Protein AF-A0A3B9VBI4-F1 (afdb_monomer_lite)

Radius of gyration: 28.94 Å; chains: 1; bounding box: 71×50×82 Å

Sequence (375 aa):
MAISPQELSLHKLPPQNIDAEQAIIGGILIENDAIDKIVGILDQNGEDFYRDAHRKIYKAMLSLSNQNEPIDLVTLSSTLRSGGVLESVGGSSYLAALVESTPTAANIIYYANLVREKSLLRRLINSSTEVVTRCYAGGEKIENLLDDAEKIIFEVAQDKTKRSVYHIKDLIKHTFEAIEELSTREGHLTGVTTGFNRLDDLTSGLQPSDLIVIAGRPSMGKTALALNIAQNSAEAGFPVAIFSLEMSKEQLAQRLLASRAKVDLHRIRSGKLKNEDWPKLTTALGILYESPIFIDDTAAQSILEIKAKARRLTKQHNIKLIIVDYLQLVKGRHDADNREQEISDISRSLKAMAKEFNVPVIALAQLSRMPERRE

Structure (mmCIF, N/CA/C/O backbone):
data_AF-A0A3B9VBI4-F1
#
_entry.id   AF-A0A3B9VBI4-F1
#
loop_
_atom_site.group_PDB
_atom_site.id
_atom_site.type_symbol
_atom_site.label_atom_id
_atom_site.label_alt_id
_atom_site.label_comp_id
_atom_site.label_asym_id
_atom_site.label_entity_id
_atom_site.label_seq_id
_atom_site.pdbx_PDB_ins_code
_atom_site.Cartn_x
_atom_site.Cartn_y
_atom_site.Cartn_z
_atom_site.occupancy
_atom_site.B_iso_or_equiv
_atom_site.auth_seq_id
_atom_site.auth_comp_id
_atom_site.auth_asym_id
_atom_site.auth_atom_id
_atom_site.pdbx_PDB_model_num
ATOM 1 N N . MET A 1 1 ? 40.514 -3.857 12.774 1.00 38.19 1 MET A N 1
ATOM 2 C CA . MET A 1 1 ? 40.630 -2.915 11.643 1.00 38.19 1 MET A CA 1
ATOM 3 C C . MET A 1 1 ? 39.346 -3.004 10.845 1.00 38.19 1 MET A C 1
ATOM 5 O O . MET A 1 1 ? 39.123 -4.020 10.200 1.00 38.19 1 MET A O 1
ATOM 9 N N . ALA A 1 2 ? 38.455 -2.023 10.991 1.00 41.00 2 ALA A N 1
ATOM 10 C CA . ALA A 1 2 ? 37.289 -1.919 10.124 1.00 41.00 2 ALA A CA 1
ATOM 11 C C . ALA A 1 2 ? 37.788 -1.413 8.766 1.00 41.00 2 ALA A C 1
ATOM 13 O O . ALA A 1 2 ? 38.364 -0.331 8.700 1.00 41.00 2 ALA A O 1
ATOM 14 N N . ILE A 1 3 ? 37.654 -2.243 7.735 1.00 43.16 3 ILE A N 1
ATOM 15 C CA . ILE A 1 3 ? 38.014 -1.899 6.357 1.00 43.16 3 ILE A CA 1
ATOM 16 C C . ILE A 1 3 ? 37.126 -0.724 5.941 1.00 43.16 3 ILE A C 1
ATOM 18 O O . ILE A 1 3 ? 35.910 -0.772 6.147 1.00 43.16 3 ILE A O 1
ATOM 22 N N . SER A 1 4 ? 37.717 0.340 5.404 1.00 46.66 4 SER A N 1
ATOM 23 C CA . SER A 1 4 ? 36.945 1.493 4.940 1.00 46.66 4 SER A CA 1
ATOM 24 C C . SER A 1 4 ? 36.017 1.086 3.777 1.00 46.66 4 SER A C 1
ATOM 26 O O . SER A 1 4 ? 36.371 0.215 2.977 1.00 46.66 4 SER A O 1
ATOM 28 N N . PRO A 1 5 ? 34.830 1.703 3.615 1.00 52.09 5 PRO A N 1
ATOM 29 C CA . PRO A 1 5 ? 33.951 1.422 2.474 1.00 52.09 5 PRO A CA 1
ATOM 30 C C . PRO A 1 5 ? 34.649 1.618 1.116 1.00 52.09 5 PRO A C 1
ATOM 32 O O . PRO A 1 5 ? 34.359 0.900 0.159 1.00 52.09 5 PR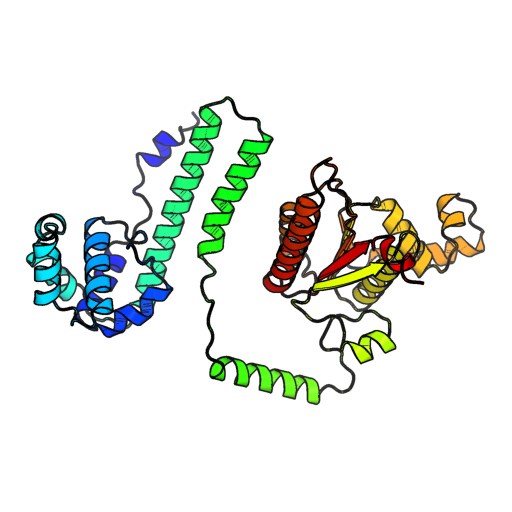O A O 1
ATOM 35 N N . GLN A 1 6 ? 35.618 2.541 1.051 1.00 46.59 6 GLN A N 1
ATOM 36 C CA . GLN A 1 6 ? 36.463 2.770 -0.123 1.00 46.59 6 GLN A CA 1
ATOM 37 C C . GLN A 1 6 ? 37.378 1.568 -0.422 1.00 46.59 6 GLN A C 1
ATOM 39 O O . GLN A 1 6 ? 37.425 1.115 -1.566 1.00 46.59 6 GLN A O 1
ATOM 44 N N . GLU A 1 7 ? 38.021 0.974 0.588 1.00 44.34 7 GLU A N 1
ATOM 45 C CA . GLU A 1 7 ? 38.849 -0.237 0.433 1.00 44.34 7 GLU A CA 1
ATOM 46 C C . GLU A 1 7 ? 38.033 -1.475 0.019 1.00 44.34 7 GLU A C 1
ATOM 48 O O . GLU A 1 7 ? 38.540 -2.323 -0.715 1.00 44.34 7 GLU A O 1
ATOM 53 N N . LEU A 1 8 ? 36.753 -1.571 0.408 1.00 52.56 8 LEU A N 1
ATOM 54 C CA . LEU A 1 8 ? 35.873 -2.665 -0.031 1.00 52.56 8 LEU A CA 1
ATOM 55 C C . LEU A 1 8 ? 35.519 -2.579 -1.530 1.00 52.56 8 LEU A C 1
ATOM 57 O O . LEU A 1 8 ? 35.274 -3.606 -2.167 1.00 52.56 8 LEU A O 1
ATOM 61 N N . SER A 1 9 ? 35.490 -1.361 -2.086 1.00 52.78 9 SER A N 1
ATOM 62 C CA . SER A 1 9 ? 35.168 -1.093 -3.495 1.00 52.78 9 SER A CA 1
ATOM 63 C C . SER A 1 9 ? 36.363 -1.255 -4.445 1.00 52.78 9 SER A C 1
ATOM 65 O O . SER A 1 9 ? 36.178 -1.605 -5.606 1.00 52.78 9 SER A O 1
ATOM 67 N N . LEU A 1 10 ? 37.596 -1.090 -3.950 1.00 47.09 10 LEU A N 1
ATOM 68 C CA . LEU A 1 10 ? 38.825 -1.138 -4.756 1.00 47.09 10 LEU A CA 1
ATOM 69 C C . LEU A 1 10 ? 39.168 -2.534 -5.314 1.00 47.09 10 LEU A C 1
ATOM 71 O O . LEU A 1 10 ? 39.938 -2.632 -6.267 1.00 47.09 10 LEU A O 1
ATOM 75 N N . HIS A 1 11 ? 38.582 -3.612 -4.776 1.00 51.12 11 HIS A N 1
ATOM 76 C CA . HIS A 1 11 ? 38.879 -4.993 -5.193 1.00 51.12 11 HIS A CA 1
ATOM 77 C C . HIS A 1 11 ? 37.723 -5.741 -5.873 1.00 51.12 11 HIS A C 1
ATOM 79 O O . HIS A 1 11 ? 37.905 -6.890 -6.282 1.00 51.12 11 HIS A O 1
ATOM 85 N N . LYS A 1 12 ? 36.539 -5.135 -6.017 1.00 68.06 12 LYS A N 1
ATOM 86 C CA . LYS A 1 12 ? 35.389 -5.786 -6.660 1.00 68.06 12 LYS A CA 1
ATOM 87 C C . LYS A 1 12 ? 34.900 -4.968 -7.842 1.00 68.06 12 LYS A C 1
ATOM 89 O O . LYS A 1 12 ? 34.507 -3.818 -7.695 1.00 68.06 12 LYS A O 1
ATOM 94 N N . LEU A 1 13 ? 34.888 -5.602 -9.012 1.00 80.88 13 LEU A N 1
ATOM 95 C CA . LEU A 1 13 ? 34.266 -5.032 -10.201 1.00 80.88 13 LEU A CA 1
ATOM 96 C C . LEU A 1 13 ? 32.774 -4.768 -9.929 1.00 80.88 13 LEU A C 1
ATOM 98 O O . LEU A 1 13 ? 32.119 -5.617 -9.308 1.00 80.88 13 LEU A O 1
ATOM 102 N N . PRO A 1 14 ? 32.218 -3.635 -10.398 1.00 87.69 14 PRO A N 1
ATOM 103 C CA . PRO A 1 14 ? 30.787 -3.387 -10.306 1.00 87.69 14 PRO A CA 1
ATOM 104 C C . PRO A 1 14 ? 29.983 -4.533 -10.942 1.00 87.69 14 PRO A C 1
ATOM 106 O O . PRO A 1 14 ? 30.430 -5.112 -11.937 1.00 87.69 14 PRO A O 1
ATOM 109 N N . PRO A 1 15 ? 28.790 -4.869 -10.413 1.00 90.88 15 PRO A N 1
ATOM 110 C CA . PRO A 1 15 ? 27.943 -5.913 -10.977 1.00 90.88 15 PRO A CA 1
ATOM 111 C C . PRO A 1 15 ? 27.681 -5.703 -12.473 1.00 90.88 15 PRO A C 1
ATOM 113 O O . PRO A 1 15 ? 27.126 -4.686 -12.899 1.00 90.88 15 PRO A O 1
ATOM 116 N N . GLN A 1 16 ? 28.067 -6.692 -13.273 1.00 91.56 16 GLN A N 1
ATOM 117 C CA . GLN A 1 16 ? 27.990 -6.659 -14.730 1.00 91.56 16 GLN A CA 1
ATOM 118 C C . GLN A 1 16 ? 27.741 -8.066 -15.277 1.00 91.56 16 GLN A C 1
ATOM 120 O O . GLN A 1 16 ? 28.055 -9.059 -14.618 1.00 91.56 16 GLN A O 1
ATOM 125 N N . ASN A 1 17 ? 27.188 -8.145 -16.483 1.00 91.25 17 ASN A N 1
ATOM 126 C CA . ASN A 1 17 ? 27.153 -9.375 -17.260 1.00 91.25 17 ASN A CA 1
ATOM 127 C C . ASN A 1 17 ? 27.384 -9.021 -18.731 1.00 91.25 17 ASN A C 1
ATOM 129 O O . ASN A 1 17 ? 26.450 -8.674 -19.447 1.00 91.25 17 ASN A O 1
ATOM 133 N N . ILE A 1 18 ? 28.651 -9.051 -19.142 1.00 92.94 18 ILE A N 1
ATOM 134 C CA . ILE A 1 18 ? 29.055 -8.636 -20.486 1.00 92.94 18 ILE A CA 1
ATOM 135 C C . ILE A 1 18 ? 28.498 -9.588 -21.541 1.00 92.94 18 ILE A C 1
ATOM 137 O O . ILE A 1 18 ? 28.019 -9.115 -22.564 1.00 92.94 18 ILE A O 1
ATOM 141 N N . ASP A 1 19 ? 28.488 -10.890 -21.268 1.00 89.38 19 ASP A N 1
ATOM 142 C CA . ASP A 1 19 ? 28.001 -11.898 -22.211 1.00 89.38 19 ASP A CA 1
ATOM 143 C C . ASP A 1 19 ? 26.511 -11.688 -22.522 1.00 89.38 19 ASP A C 1
ATOM 145 O O . ASP A 1 19 ? 26.093 -11.753 -23.675 1.00 89.38 19 ASP A O 1
ATOM 149 N N . ALA A 1 20 ? 25.706 -11.347 -21.509 1.00 89.62 20 ALA A N 1
ATOM 150 C CA . ALA A 1 20 ? 24.297 -11.005 -21.691 1.00 89.62 20 ALA A CA 1
ATOM 151 C C . ALA A 1 20 ? 24.113 -9.705 -22.489 1.00 89.62 20 ALA A C 1
ATOM 153 O O . ALA A 1 20 ? 23.227 -9.634 -23.336 1.00 89.62 20 ALA A O 1
ATOM 154 N N . GLU A 1 21 ? 24.948 -8.687 -22.258 1.00 94.56 21 GLU A N 1
ATOM 155 C CA . GLU A 1 21 ? 24.919 -7.452 -23.053 1.00 94.56 21 GLU A CA 1
ATOM 156 C C . GLU A 1 21 ? 25.249 -7.714 -24.529 1.00 94.56 21 GLU A C 1
ATOM 158 O O . GLU A 1 21 ? 24.564 -7.203 -25.415 1.00 94.56 21 GLU A O 1
ATOM 163 N N . GLN A 1 22 ? 26.266 -8.539 -24.793 1.00 93.06 22 GLN A N 1
ATOM 164 C CA . GLN A 1 22 ? 26.655 -8.935 -26.146 1.00 93.06 22 GLN A CA 1
ATOM 165 C C . GLN A 1 22 ? 25.545 -9.739 -26.830 1.00 93.06 22 GLN A C 1
ATOM 167 O O . GLN A 1 22 ? 25.197 -9.432 -27.967 1.00 93.06 22 GLN A O 1
ATOM 172 N N . ALA A 1 23 ? 24.932 -10.688 -26.114 1.00 91.06 23 ALA A N 1
ATOM 173 C CA . ALA A 1 23 ? 23.820 -11.490 -26.617 1.00 91.06 23 ALA A CA 1
ATOM 174 C C . ALA A 1 23 ? 22.579 -10.647 -26.960 1.00 91.06 23 ALA A C 1
ATOM 176 O O . ALA A 1 23 ? 21.865 -10.964 -27.907 1.00 91.06 23 ALA A O 1
ATOM 177 N N . ILE A 1 24 ? 22.316 -9.559 -26.226 1.00 93.12 24 ILE A N 1
ATOM 178 C CA . ILE A 1 24 ? 21.227 -8.628 -26.562 1.00 93.12 24 ILE A CA 1
ATOM 179 C C . ILE A 1 24 ? 21.531 -7.907 -27.875 1.00 93.12 24 ILE A C 1
ATOM 181 O O . ILE A 1 24 ? 20.705 -7.922 -28.783 1.00 93.12 24 ILE A O 1
ATOM 185 N N . ILE A 1 25 ? 22.715 -7.301 -27.993 1.00 94.12 25 ILE A N 1
ATOM 186 C CA . ILE A 1 25 ? 23.098 -6.525 -29.181 1.00 94.12 25 ILE A CA 1
ATOM 187 C C . ILE A 1 25 ? 23.169 -7.427 -30.419 1.00 94.12 25 ILE A C 1
ATOM 189 O O . ILE A 1 25 ? 22.586 -7.101 -31.452 1.00 94.12 25 ILE A O 1
ATOM 193 N N . GLY A 1 26 ? 23.834 -8.579 -30.315 1.00 92.69 26 GLY A N 1
ATOM 194 C CA . GLY A 1 26 ? 23.894 -9.558 -31.398 1.00 92.69 26 GLY A CA 1
ATOM 195 C C . GLY A 1 26 ? 22.516 -10.118 -31.749 1.00 92.69 26 GLY A C 1
ATOM 196 O O . GLY A 1 26 ? 22.198 -10.262 -32.924 1.00 92.69 26 GLY A O 1
ATOM 197 N N . GLY A 1 27 ? 21.657 -10.347 -30.751 1.00 91.75 27 GLY A N 1
ATOM 198 C CA . GLY A 1 27 ? 20.289 -10.820 -30.954 1.00 91.75 27 GLY A CA 1
ATOM 199 C C . GLY A 1 27 ? 19.438 -9.846 -31.772 1.00 91.75 27 GLY A C 1
ATOM 200 O O . GLY A 1 27 ? 18.741 -10.286 -32.679 1.00 91.75 27 GLY A O 1
ATOM 201 N N . ILE A 1 28 ? 19.545 -8.537 -31.513 1.00 92.75 28 ILE A N 1
ATOM 202 C CA . ILE A 1 28 ? 18.837 -7.492 -32.279 1.00 92.75 28 ILE A CA 1
ATOM 203 C C . ILE A 1 28 ? 19.340 -7.425 -33.728 1.00 92.75 28 ILE A C 1
ATOM 205 O O . ILE A 1 28 ? 18.542 -7.258 -34.647 1.00 92.75 28 ILE A O 1
ATOM 209 N N . LEU A 1 29 ? 20.652 -7.576 -33.944 1.00 91.44 29 LEU A N 1
ATOM 210 C CA . LEU A 1 29 ? 21.244 -7.596 -35.290 1.00 91.44 29 LEU A CA 1
ATOM 211 C C . LEU A 1 29 ? 20.812 -8.815 -36.117 1.00 91.44 29 LEU A C 1
ATOM 213 O O . LEU A 1 29 ? 20.826 -8.749 -37.342 1.00 91.44 29 LEU A O 1
ATOM 217 N N . ILE A 1 30 ? 20.444 -9.919 -35.459 1.00 89.75 30 ILE A N 1
ATOM 218 C CA . ILE A 1 30 ? 19.933 -11.134 -36.109 1.00 89.75 30 ILE A CA 1
ATOM 219 C C . ILE A 1 30 ? 18.419 -11.036 -36.341 1.00 89.75 30 ILE A C 1
ATOM 221 O O . ILE A 1 30 ? 17.937 -11.378 -37.418 1.00 89.75 30 ILE A O 1
ATOM 225 N N . GLU A 1 31 ? 17.668 -10.577 -35.340 1.00 90.75 31 GLU A N 1
ATOM 226 C CA . GLU A 1 31 ? 16.210 -10.438 -35.371 1.00 90.75 31 GLU A CA 1
ATOM 227 C C . GLU A 1 31 ? 15.833 -9.032 -34.886 1.00 90.75 31 GLU A C 1
ATOM 229 O O . GLU A 1 31 ? 15.788 -8.770 -33.684 1.00 90.75 31 GLU A O 1
ATOM 234 N N . ASN A 1 32 ? 15.559 -8.110 -35.813 1.00 89.56 32 ASN A N 1
ATOM 235 C CA . ASN A 1 32 ? 15.288 -6.705 -35.476 1.00 89.56 32 ASN A CA 1
ATOM 236 C C . ASN A 1 32 ? 14.059 -6.548 -34.561 1.00 89.56 32 ASN A C 1
ATOM 238 O O . ASN A 1 32 ? 14.127 -5.790 -33.596 1.00 89.56 32 ASN A O 1
ATOM 242 N N . ASP A 1 33 ? 13.005 -7.348 -34.767 1.00 86.12 33 ASP A N 1
ATOM 243 C CA . ASP A 1 33 ? 11.782 -7.387 -33.940 1.00 86.12 33 ASP A CA 1
ATOM 244 C C . ASP A 1 33 ? 12.051 -7.727 -32.459 1.00 86.12 33 ASP A C 1
ATOM 246 O O . ASP A 1 33 ? 11.207 -7.535 -31.578 1.00 86.12 33 ASP A O 1
ATOM 250 N N . ALA A 1 34 ? 13.235 -8.260 -32.144 1.00 86.88 34 ALA A N 1
ATOM 251 C CA . ALA A 1 34 ? 13.640 -8.539 -30.777 1.00 86.88 34 ALA A CA 1
ATOM 252 C C . ALA A 1 34 ? 13.791 -7.258 -29.936 1.00 86.88 34 ALA A C 1
ATOM 254 O O . ALA A 1 34 ? 13.658 -7.326 -28.709 1.00 86.88 34 ALA A O 1
ATOM 255 N N . ILE A 1 35 ? 14.022 -6.100 -30.570 1.00 87.19 35 ILE A N 1
ATOM 256 C CA . ILE A 1 35 ? 14.149 -4.811 -29.882 1.00 87.19 35 ILE A CA 1
ATOM 257 C C . ILE A 1 35 ? 12.846 -4.419 -29.170 1.00 87.19 35 ILE A C 1
ATOM 259 O O . ILE A 1 35 ? 12.872 -4.038 -27.998 1.00 87.19 35 ILE A O 1
ATOM 263 N N . ASP A 1 36 ? 11.691 -4.645 -29.798 1.00 84.75 36 ASP A N 1
ATOM 264 C CA . ASP A 1 36 ? 10.379 -4.308 -29.230 1.00 84.75 36 ASP A CA 1
ATOM 265 C C . ASP A 1 36 ? 10.087 -5.090 -27.944 1.00 84.75 36 ASP A C 1
ATOM 267 O O . ASP A 1 36 ? 9.458 -4.588 -27.008 1.00 84.75 36 ASP A O 1
ATOM 271 N N . LYS A 1 37 ? 10.609 -6.319 -27.854 1.00 83.12 37 LYS A N 1
ATOM 272 C CA . LYS A 1 37 ? 10.448 -7.203 -26.690 1.00 83.12 37 LYS A CA 1
ATOM 273 C C . LYS A 1 37 ? 11.213 -6.695 -25.458 1.00 83.12 37 LYS A C 1
ATOM 275 O O . LYS A 1 37 ? 10.869 -7.077 -24.338 1.00 83.12 37 LYS A O 1
ATOM 280 N N . ILE A 1 38 ? 12.241 -5.859 -25.639 1.00 86.31 38 ILE A N 1
ATOM 281 C CA . ILE A 1 38 ? 13.147 -5.415 -24.564 1.00 86.31 38 ILE A CA 1
ATOM 282 C C . ILE A 1 38 ? 13.058 -3.919 -24.239 1.00 86.31 38 ILE A C 1
ATOM 284 O O . ILE A 1 38 ? 13.492 -3.531 -23.154 1.00 86.31 38 ILE A O 1
ATOM 288 N N . VAL A 1 39 ? 12.440 -3.095 -25.095 1.00 83.25 39 VAL A N 1
ATOM 289 C CA . VAL A 1 39 ? 12.207 -1.652 -24.849 1.00 83.25 39 VAL A CA 1
ATOM 290 C C . VAL A 1 39 ? 11.418 -1.397 -23.553 1.00 83.25 39 VAL A C 1
ATOM 292 O O . VAL A 1 39 ? 11.603 -0.373 -22.901 1.00 83.25 39 VAL A O 1
ATOM 295 N N . GLY A 1 40 ? 10.569 -2.340 -23.129 1.00 75.88 40 GLY A N 1
ATOM 296 C CA . GLY A 1 40 ? 9.856 -2.272 -21.844 1.00 75.88 40 GLY A CA 1
ATOM 297 C C . GLY A 1 40 ? 10.668 -2.721 -20.619 1.00 75.88 40 GLY A C 1
ATOM 298 O O . GLY A 1 40 ? 10.202 -2.563 -19.492 1.00 75.88 40 GLY A O 1
ATOM 299 N N . ILE A 1 41 ? 11.852 -3.306 -20.820 1.00 84.50 41 ILE A N 1
ATOM 300 C CA . ILE A 1 41 ? 12.702 -3.881 -19.764 1.00 84.50 41 ILE A CA 1
ATOM 301 C C . ILE A 1 41 ? 13.933 -3.005 -19.519 1.00 84.50 41 ILE A C 1
ATOM 303 O O . ILE A 1 41 ? 14.282 -2.760 -18.362 1.00 84.50 41 ILE A O 1
ATOM 307 N N . LEU A 1 42 ? 14.587 -2.559 -20.595 1.00 86.75 42 LEU A N 1
ATOM 308 C CA . LEU A 1 42 ? 15.834 -1.799 -20.559 1.00 86.75 42 LEU A CA 1
ATOM 309 C C . LEU A 1 42 ? 15.592 -0.302 -20.767 1.00 86.75 42 LEU A C 1
ATOM 311 O O . LEU A 1 42 ? 14.734 0.106 -21.546 1.00 86.75 42 LEU A O 1
ATOM 315 N N . ASP A 1 43 ? 16.387 0.519 -20.087 1.00 86.44 43 ASP A N 1
ATOM 316 C CA . ASP A 1 43 ? 16.347 1.973 -20.193 1.00 86.44 43 ASP A CA 1
ATOM 317 C C . ASP A 1 43 ? 16.676 2.458 -21.612 1.00 86.44 43 ASP A C 1
ATOM 319 O O . ASP A 1 43 ? 17.649 2.015 -22.223 1.00 86.44 43 ASP A O 1
ATOM 323 N N . GLN A 1 44 ? 15.896 3.413 -22.123 1.00 83.19 44 GLN A N 1
ATOM 324 C CA . GLN A 1 44 ? 16.022 3.931 -23.492 1.00 83.19 44 GLN A CA 1
ATOM 325 C C . GLN A 1 44 ? 17.353 4.647 -23.759 1.00 83.19 44 GLN A C 1
ATOM 327 O O . GLN A 1 44 ? 17.786 4.735 -24.906 1.00 83.19 44 GLN A O 1
ATOM 332 N N . ASN A 1 45 ? 18.031 5.143 -22.723 1.00 83.81 45 ASN A N 1
ATOM 333 C CA . ASN A 1 45 ? 19.348 5.761 -22.869 1.00 83.81 45 ASN A CA 1
ATOM 334 C C . ASN A 1 45 ? 20.488 4.735 -22.812 1.00 83.81 45 ASN A C 1
ATOM 336 O O . ASN A 1 45 ? 21.650 5.101 -22.981 1.00 83.81 45 ASN A O 1
ATOM 340 N N . GLY A 1 46 ? 20.173 3.456 -22.586 1.00 87.25 46 GLY A N 1
ATOM 341 C CA . GLY A 1 46 ? 21.155 2.387 -22.462 1.00 87.25 46 GLY A CA 1
ATOM 342 C C . GLY A 1 46 ? 21.875 2.360 -21.115 1.00 87.25 46 GLY A C 1
ATOM 343 O O . GLY A 1 46 ? 22.826 1.602 -20.973 1.00 87.25 46 GLY A O 1
ATOM 344 N N . GLU A 1 47 ? 21.434 3.120 -20.107 1.00 89.75 47 GLU A N 1
ATOM 345 C CA . GLU A 1 47 ? 22.091 3.181 -18.785 1.00 89.75 47 GLU A CA 1
ATOM 346 C C . GLU A 1 47 ? 22.168 1.817 -18.072 1.00 89.75 47 GLU A C 1
ATOM 348 O O . GLU A 1 47 ? 23.028 1.587 -17.212 1.00 89.75 47 GLU A O 1
ATOM 353 N N . ASP A 1 48 ? 21.309 0.874 -18.473 1.00 91.88 48 ASP A N 1
ATOM 354 C CA . ASP A 1 48 ? 21.339 -0.497 -17.977 1.00 91.88 48 ASP A CA 1
ATOM 355 C C . ASP A 1 48 ? 22.565 -1.300 -18.441 1.00 91.88 48 ASP A C 1
ATOM 357 O O . ASP A 1 48 ? 22.974 -2.237 -17.748 1.00 91.88 48 ASP A O 1
ATOM 361 N N . PHE A 1 49 ? 23.216 -0.913 -19.539 1.00 95.50 49 PHE A N 1
ATOM 362 C CA . PHE A 1 49 ? 24.460 -1.534 -19.991 1.00 95.50 49 PHE A CA 1
ATOM 363 C C . PHE A 1 49 ? 25.648 -1.021 -19.169 1.00 95.50 49 PHE A C 1
ATOM 365 O O . PHE A 1 49 ? 25.776 0.172 -18.874 1.00 95.50 49 PHE A O 1
ATOM 372 N N . TYR A 1 50 ? 26.541 -1.923 -18.774 1.00 95.06 50 TYR A N 1
ATOM 373 C CA . TYR A 1 50 ? 27.760 -1.570 -18.058 1.00 95.06 50 TYR A CA 1
ATOM 374 C C . TYR A 1 50 ? 28.801 -0.958 -18.995 1.00 95.06 50 TYR A C 1
ATOM 376 O O . TYR A 1 50 ? 29.392 0.070 -18.668 1.00 95.06 50 TYR A O 1
ATOM 384 N N . ARG A 1 51 ? 29.029 -1.567 -20.168 1.00 94.44 51 ARG A N 1
ATOM 385 C CA . ARG A 1 51 ? 30.017 -1.053 -21.123 1.00 94.44 51 ARG A CA 1
ATOM 386 C C . ARG A 1 51 ? 29.473 0.160 -21.857 1.00 94.44 51 ARG A C 1
ATOM 388 O O . ARG A 1 51 ? 28.479 0.053 -22.566 1.00 94.44 51 ARG A O 1
ATOM 395 N N . ASP A 1 52 ? 30.197 1.273 -21.785 1.00 93.62 52 ASP A N 1
ATOM 396 C CA . ASP A 1 52 ? 29.877 2.502 -22.526 1.00 93.62 52 ASP A CA 1
ATOM 397 C C . ASP A 1 52 ? 29.690 2.251 -24.034 1.00 93.62 52 ASP A C 1
ATOM 399 O O . ASP A 1 52 ? 28.740 2.740 -24.643 1.00 93.62 52 ASP A O 1
ATOM 403 N N . ALA A 1 53 ? 30.526 1.385 -24.617 1.00 94.50 53 ALA A N 1
ATOM 404 C CA . ALA A 1 53 ? 30.384 0.961 -26.007 1.00 94.50 53 ALA A CA 1
ATOM 405 C C . ALA A 1 53 ? 29.002 0.345 -26.296 1.00 94.50 53 ALA A C 1
ATOM 407 O O . ALA A 1 53 ? 28.358 0.699 -27.279 1.00 94.50 53 ALA A O 1
ATOM 408 N N . HIS A 1 54 ? 28.512 -0.529 -25.413 1.00 95.75 54 HIS A N 1
ATOM 409 C CA . HIS A 1 54 ? 27.205 -1.165 -25.558 1.00 95.75 54 HIS A CA 1
ATOM 410 C C . HIS A 1 54 ? 26.051 -0.174 -25.375 1.00 95.75 54 HIS A C 1
ATOM 412 O O . HIS A 1 54 ? 25.067 -0.265 -26.104 1.00 95.75 54 HIS A O 1
ATOM 418 N N . ARG A 1 55 ? 26.195 0.824 -24.486 1.00 95.50 55 ARG A N 1
ATOM 419 C CA . ARG A 1 55 ? 25.215 1.920 -24.339 1.00 95.50 55 ARG A CA 1
ATOM 420 C C . ARG A 1 55 ? 25.027 2.665 -25.655 1.00 95.50 55 ARG A C 1
ATOM 422 O O . ARG A 1 55 ? 23.905 2.850 -26.119 1.00 95.50 55 ARG A O 1
ATOM 429 N N . LYS A 1 56 ? 26.144 3.065 -26.271 1.00 94.44 56 LYS A N 1
ATOM 430 C CA . LYS A 1 56 ? 26.168 3.797 -27.545 1.00 94.44 56 LYS A CA 1
ATOM 431 C C . LYS A 1 56 ? 25.576 2.972 -28.682 1.00 94.44 56 LYS A C 1
ATOM 433 O O . LYS A 1 56 ? 24.775 3.498 -29.450 1.00 94.44 56 LYS A O 1
ATOM 438 N N . ILE A 1 57 ? 25.935 1.689 -28.760 1.00 95.25 57 ILE A N 1
ATOM 439 C CA . ILE A 1 57 ? 25.394 0.770 -29.766 1.00 95.25 57 ILE A CA 1
ATOM 440 C C . ILE A 1 57 ? 23.878 0.623 -29.597 1.00 95.25 57 ILE A C 1
ATOM 442 O O . ILE A 1 57 ? 23.140 0.862 -30.549 1.00 95.25 57 ILE A O 1
ATOM 446 N N . TYR A 1 58 ? 23.402 0.307 -28.391 1.00 95.38 58 TYR A N 1
ATOM 447 C CA . TYR A 1 58 ? 21.974 0.136 -28.119 1.00 95.38 58 TYR A CA 1
ATOM 448 C C . TYR A 1 58 ? 21.170 1.409 -28.416 1.00 95.38 58 TYR A C 1
ATOM 450 O O . TYR A 1 58 ? 20.120 1.354 -29.052 1.00 95.38 58 TYR A O 1
ATOM 458 N N . LYS A 1 59 ? 21.695 2.583 -28.046 1.00 93.75 59 LYS A N 1
ATOM 459 C CA . LYS A 1 59 ? 21.069 3.872 -28.367 1.00 93.75 59 LYS A CA 1
ATOM 460 C C . LYS A 1 59 ? 20.960 4.112 -29.878 1.00 93.75 59 LYS A C 1
ATOM 462 O O . LYS A 1 59 ? 19.941 4.621 -30.341 1.00 93.75 59 LYS A O 1
ATOM 467 N N . ALA A 1 60 ? 21.981 3.740 -30.652 1.00 93.06 60 ALA A N 1
ATOM 468 C CA . ALA A 1 60 ? 21.938 3.831 -32.111 1.00 93.06 60 ALA A CA 1
ATOM 469 C C . ALA A 1 60 ? 20.910 2.858 -32.716 1.00 93.06 60 ALA A C 1
ATOM 471 O O . ALA A 1 60 ? 20.157 3.254 -33.603 1.00 93.06 60 ALA A O 1
ATOM 472 N N . MET A 1 61 ? 20.814 1.631 -32.191 1.00 94.12 61 MET A N 1
ATOM 473 C CA . MET A 1 61 ? 19.788 0.656 -32.588 1.00 94.12 61 MET A CA 1
ATOM 474 C C . MET A 1 61 ? 18.373 1.178 -32.330 1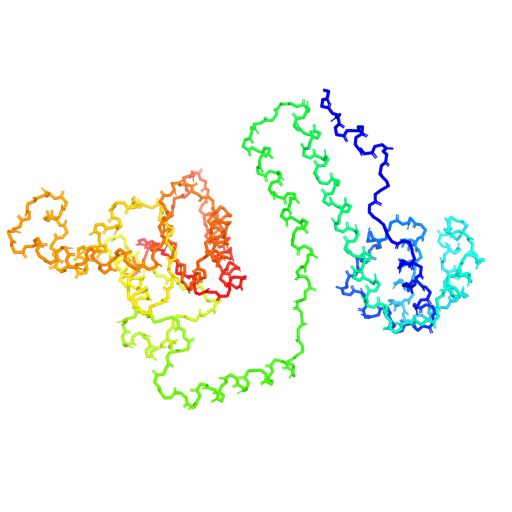.00 94.12 61 MET A C 1
ATOM 476 O O . MET A 1 61 ? 17.521 1.098 -33.209 1.00 94.12 61 MET A O 1
ATOM 480 N N . LEU A 1 62 ? 18.133 1.784 -31.163 1.00 91.00 62 LEU A N 1
ATOM 481 C CA . LEU A 1 62 ? 16.850 2.421 -30.855 1.00 91.00 62 LEU A CA 1
ATOM 482 C C . LEU A 1 62 ? 16.537 3.580 -31.807 1.00 91.00 62 LEU A C 1
ATOM 484 O O . LEU A 1 62 ? 15.394 3.735 -32.227 1.00 91.00 62 LEU A O 1
ATOM 488 N N . SER A 1 63 ? 17.535 4.391 -32.170 1.00 88.81 63 SER A N 1
ATOM 489 C CA . SER A 1 63 ? 17.346 5.482 -33.133 1.00 88.81 63 SER A CA 1
ATOM 490 C C . SER A 1 63 ? 16.921 4.966 -34.508 1.00 88.81 63 SER A C 1
ATOM 492 O O . SER A 1 63 ? 16.004 5.531 -35.095 1.00 88.81 63 SER A O 1
ATOM 494 N N . LEU A 1 64 ? 17.567 3.905 -35.000 1.00 89.88 64 LEU A N 1
ATOM 495 C CA . LEU A 1 64 ? 17.218 3.254 -36.267 1.00 89.88 64 LEU A CA 1
ATOM 496 C C . LEU A 1 64 ? 15.803 2.664 -36.210 1.00 89.88 64 LEU A C 1
ATOM 498 O O . LEU A 1 64 ? 14.979 2.959 -37.072 1.00 89.88 64 LEU A O 1
ATOM 502 N N . SER A 1 65 ? 15.484 1.945 -35.129 1.00 88.75 65 SER A N 1
ATOM 503 C CA . SER A 1 65 ? 14.147 1.389 -34.888 1.00 88.75 65 SER A CA 1
ATOM 504 C C . SER A 1 65 ? 13.059 2.464 -34.911 1.00 88.75 65 SER A C 1
ATOM 506 O O . SER A 1 65 ? 12.033 2.296 -35.560 1.00 88.75 65 SER A O 1
ATOM 508 N N . ASN A 1 66 ? 13.289 3.602 -34.246 1.00 87.00 66 ASN A N 1
ATOM 509 C CA . ASN A 1 66 ? 12.336 4.715 -34.197 1.00 87.00 66 ASN A CA 1
ATOM 510 C C . ASN A 1 66 ? 12.140 5.401 -35.558 1.00 87.00 66 ASN A C 1
ATOM 512 O O . ASN A 1 66 ? 11.104 6.021 -35.792 1.00 87.00 66 ASN A O 1
ATOM 516 N N . GLN A 1 67 ? 13.134 5.313 -36.444 1.00 87.75 67 GLN A N 1
ATOM 517 C CA . GLN A 1 67 ? 13.069 5.823 -37.815 1.00 87.75 67 GLN A CA 1
ATOM 518 C C . GLN A 1 67 ? 12.501 4.782 -38.794 1.00 87.75 67 GLN A C 1
ATOM 520 O O . GLN A 1 67 ? 12.364 5.078 -39.978 1.00 87.75 67 GLN A O 1
ATOM 525 N N . ASN A 1 68 ? 12.113 3.595 -38.303 1.00 85.75 68 ASN A N 1
ATOM 526 C CA . ASN A 1 68 ? 11.732 2.428 -39.102 1.00 85.75 68 ASN A CA 1
ATOM 527 C C . ASN A 1 68 ? 12.812 2.022 -40.121 1.00 85.75 68 ASN A C 1
ATOM 529 O O . ASN A 1 68 ? 12.501 1.535 -41.208 1.00 85.75 68 ASN A O 1
ATOM 533 N N . GLU A 1 69 ? 14.082 2.234 -39.775 1.00 89.38 69 GLU A N 1
ATOM 534 C CA . GLU A 1 69 ? 15.217 1.770 -40.564 1.00 89.38 69 GLU A CA 1
ATOM 535 C C . GLU A 1 69 ? 15.662 0.378 -40.088 1.00 89.38 69 GLU A C 1
ATOM 537 O O . GLU A 1 69 ? 15.653 0.109 -38.882 1.00 89.38 69 GLU A O 1
ATOM 542 N N . PRO A 1 70 ? 16.071 -0.517 -41.007 1.00 90.19 70 PRO A N 1
ATOM 543 C CA . PRO A 1 70 ? 16.566 -1.835 -40.634 1.00 90.19 70 PRO A CA 1
ATOM 544 C C . PRO A 1 70 ? 17.832 -1.710 -39.781 1.00 90.19 70 PRO A C 1
ATOM 546 O O . PRO A 1 70 ? 18.706 -0.883 -40.048 1.00 90.19 70 PRO A O 1
ATOM 549 N N . ILE A 1 71 ? 17.939 -2.550 -38.755 1.00 92.88 71 ILE A N 1
ATOM 550 C CA . ILE A 1 71 ? 19.070 -2.594 -37.828 1.00 92.88 71 ILE A CA 1
ATOM 551 C C . ILE A 1 71 ? 19.995 -3.728 -38.272 1.00 92.88 71 ILE A C 1
ATOM 553 O O . ILE A 1 71 ? 19.923 -4.849 -37.772 1.00 92.88 71 ILE A O 1
ATOM 557 N N . ASP A 1 72 ? 20.875 -3.440 -39.223 1.00 92.44 72 ASP A N 1
ATOM 558 C CA . ASP A 1 72 ? 21.890 -4.372 -39.703 1.00 92.44 72 ASP A CA 1
ATOM 559 C C . ASP A 1 72 ? 23.301 -3.800 -39.499 1.00 92.44 72 ASP A C 1
ATOM 561 O O . ASP A 1 72 ? 23.490 -2.667 -39.049 1.00 92.44 72 ASP A O 1
ATOM 565 N N . LEU A 1 73 ? 24.332 -4.598 -39.793 1.00 91.38 73 LEU A N 1
ATOM 566 C CA . LEU A 1 73 ? 25.723 -4.179 -39.605 1.00 91.38 73 LEU A CA 1
ATOM 567 C C . LEU A 1 73 ? 26.088 -2.933 -40.424 1.00 91.38 73 LEU A C 1
ATOM 569 O O . LEU A 1 73 ? 26.933 -2.151 -39.982 1.00 91.38 73 LEU A O 1
ATOM 573 N N . VAL A 1 74 ? 25.488 -2.738 -41.598 1.00 93.19 74 VAL A N 1
ATOM 574 C CA . VAL A 1 74 ? 25.791 -1.620 -42.496 1.00 93.19 74 VAL A CA 1
ATOM 575 C C . VAL A 1 74 ? 25.126 -0.349 -41.982 1.00 93.19 74 VAL A C 1
ATOM 577 O O . VAL A 1 74 ? 25.816 0.659 -41.800 1.00 93.19 74 VAL A O 1
ATOM 580 N N . THR A 1 75 ? 23.824 -0.395 -41.697 1.00 93.75 75 THR A N 1
ATOM 581 C CA . THR A 1 75 ? 23.069 0.758 -41.189 1.00 93.75 75 THR A CA 1
ATOM 582 C C . THR A 1 75 ? 23.579 1.183 -39.819 1.00 93.75 75 THR A C 1
ATOM 584 O O . THR A 1 75 ? 23.884 2.359 -39.615 1.00 93.75 75 THR A O 1
ATOM 587 N N . LEU A 1 76 ? 23.817 0.235 -38.910 1.00 94.19 76 LEU A N 1
ATOM 588 C CA . LEU A 1 76 ? 24.362 0.525 -37.587 1.00 94.19 76 LEU A CA 1
ATOM 589 C C . LEU A 1 76 ? 25.770 1.127 -37.668 1.00 94.19 76 LEU A C 1
ATOM 591 O O . LEU A 1 76 ? 26.052 2.121 -36.995 1.00 94.19 76 LEU A O 1
ATOM 595 N N . SER A 1 77 ? 26.651 0.577 -38.513 1.00 93.31 77 SER A N 1
ATOM 596 C CA . SER A 1 77 ? 27.997 1.135 -38.708 1.00 93.31 77 SER A CA 1
ATOM 597 C C . SER A 1 77 ? 27.952 2.543 -39.297 1.00 93.31 77 SER A C 1
ATOM 599 O O . SER A 1 77 ? 28.734 3.399 -38.883 1.00 93.31 77 SER A O 1
ATOM 601 N N . SER A 1 78 ? 27.045 2.794 -40.246 1.00 92.94 78 SER A N 1
ATOM 602 C CA . SER A 1 78 ? 26.844 4.112 -40.851 1.00 92.94 78 SER A CA 1
ATOM 603 C C . SER A 1 78 ? 26.381 5.134 -39.810 1.00 92.94 78 SER A C 1
ATOM 605 O O . SER A 1 78 ? 26.998 6.190 -39.673 1.00 92.94 78 SER A O 1
ATOM 607 N N . THR A 1 79 ? 25.377 4.786 -39.002 1.00 92.94 79 THR A N 1
ATOM 608 C CA . THR A 1 79 ? 24.826 5.642 -37.938 1.00 92.94 79 THR A CA 1
ATOM 609 C C . THR A 1 79 ? 25.845 5.937 -36.839 1.00 92.94 79 THR A C 1
ATOM 611 O O . THR A 1 79 ? 25.977 7.071 -36.379 1.00 92.94 79 THR A O 1
ATOM 614 N N . LEU A 1 80 ? 26.638 4.943 -36.434 1.00 93.62 80 LEU A N 1
ATOM 615 C CA . LEU A 1 80 ? 27.718 5.150 -35.466 1.00 93.62 80 LEU A CA 1
ATOM 616 C C . LEU A 1 80 ? 28.865 5.990 -36.050 1.00 93.62 80 LEU A C 1
ATOM 618 O O . LEU A 1 80 ? 29.515 6.739 -35.317 1.00 93.62 80 LEU A O 1
ATOM 622 N N . ARG A 1 81 ? 29.127 5.884 -37.359 1.00 93.69 81 ARG A N 1
ATOM 623 C CA . ARG A 1 81 ? 30.150 6.676 -38.056 1.00 93.69 81 ARG A CA 1
ATOM 624 C C . ARG A 1 81 ? 29.723 8.127 -38.227 1.00 93.69 81 ARG A C 1
ATOM 626 O O . ARG A 1 81 ? 30.525 9.011 -37.944 1.00 93.69 81 ARG A O 1
ATOM 633 N N . SER A 1 82 ? 28.485 8.377 -38.646 1.00 90.31 82 SER A N 1
ATOM 634 C CA . SER A 1 82 ? 27.936 9.732 -38.772 1.00 90.31 82 SER A CA 1
ATOM 635 C C . SER A 1 82 ? 27.864 10.437 -37.415 1.00 90.31 82 SER A C 1
ATOM 637 O O . SER A 1 82 ? 28.140 11.630 -37.331 1.00 90.31 82 SER A O 1
ATOM 639 N N . GLY A 1 83 ? 27.607 9.687 -36.339 1.00 87.81 83 GLY A N 1
ATOM 640 C CA . GLY A 1 83 ? 27.694 10.169 -34.960 1.00 87.81 83 GLY A CA 1
ATOM 641 C C . GLY A 1 83 ? 29.117 10.316 -34.400 1.00 87.81 83 GLY A C 1
ATOM 642 O O . GLY A 1 83 ? 29.265 10.726 -33.253 1.00 87.81 83 GLY A O 1
ATOM 643 N N . GLY A 1 84 ? 30.165 9.962 -35.156 1.00 91.75 84 GLY A N 1
ATOM 644 C CA . GLY A 1 84 ? 31.565 10.075 -34.726 1.00 91.75 84 GLY A CA 1
ATOM 645 C C . GLY A 1 84 ? 31.987 9.110 -33.609 1.00 91.75 84 GLY A C 1
ATOM 646 O O . GLY A 1 84 ? 33.026 9.313 -32.986 1.00 91.75 84 GLY A O 1
ATOM 647 N N . VAL A 1 85 ? 31.202 8.062 -33.334 1.00 93.38 85 VAL A N 1
ATOM 648 C CA . VAL A 1 85 ? 31.415 7.139 -32.202 1.00 93.38 85 VAL A CA 1
ATOM 649 C C . VAL A 1 85 ? 31.836 5.727 -32.614 1.00 93.38 85 VAL A C 1
ATOM 651 O O . VAL A 1 85 ? 32.191 4.945 -31.733 1.00 93.38 85 VAL A O 1
ATOM 654 N N . LEU A 1 86 ? 31.852 5.398 -33.914 1.00 92.00 86 LEU A N 1
ATOM 655 C CA . LEU A 1 86 ? 32.174 4.055 -34.428 1.00 92.00 86 LEU A CA 1
ATOM 656 C C . LEU A 1 86 ? 33.509 3.506 -33.898 1.00 92.00 86 LEU A C 1
ATOM 658 O O . LEU A 1 86 ? 33.567 2.375 -33.422 1.00 92.00 86 LEU A O 1
ATOM 662 N N . GLU A 1 87 ? 34.567 4.314 -33.919 1.00 91.44 87 GLU A N 1
ATOM 663 C CA . GLU A 1 87 ? 35.878 3.888 -33.412 1.00 91.44 87 GLU A CA 1
ATOM 664 C C . GLU A 1 87 ? 35.852 3.659 -31.892 1.00 91.44 87 GLU A C 1
ATOM 666 O O . GLU A 1 87 ? 36.439 2.706 -31.386 1.00 91.44 87 GLU A O 1
ATOM 671 N N . SER A 1 88 ? 35.089 4.472 -31.149 1.00 90.00 88 SER A N 1
ATOM 672 C CA . SER A 1 88 ? 34.982 4.355 -29.686 1.00 90.00 88 SER A CA 1
ATOM 673 C C . SER A 1 88 ? 34.256 3.092 -29.215 1.00 90.00 88 SER A C 1
ATOM 675 O O . SER A 1 88 ? 34.397 2.709 -28.055 1.00 90.00 88 SER A O 1
ATOM 677 N N . VAL A 1 89 ? 33.486 2.443 -30.096 1.00 91.06 89 VAL A N 1
ATOM 678 C CA . VAL A 1 89 ? 32.782 1.191 -29.788 1.00 91.06 89 VAL A CA 1
ATOM 679 C C . VAL A 1 89 ? 33.528 -0.058 -30.272 1.00 91.06 89 VAL A C 1
ATOM 681 O O . VAL A 1 89 ? 33.012 -1.157 -30.110 1.00 91.06 89 VAL A O 1
ATOM 684 N N . GLY A 1 90 ? 34.735 0.093 -30.833 1.00 88.56 90 GLY A N 1
ATOM 685 C CA . GLY A 1 90 ? 35.557 -1.015 -31.339 1.00 88.56 90 GLY A CA 1
ATOM 686 C C . GLY A 1 90 ? 35.477 -1.241 -32.853 1.00 88.56 90 GLY A C 1
ATOM 687 O O . GLY A 1 90 ? 36.007 -2.235 -33.346 1.00 88.56 90 GLY A O 1
ATOM 688 N N . GLY A 1 91 ? 34.837 -0.332 -33.595 1.00 92.06 91 GLY A N 1
ATOM 689 C CA . GLY A 1 91 ? 34.751 -0.389 -35.052 1.00 92.06 91 GLY A CA 1
ATOM 690 C C . GLY A 1 91 ? 33.774 -1.441 -35.585 1.00 92.06 91 GLY A C 1
ATOM 691 O O . GLY A 1 91 ? 33.086 -2.144 -34.843 1.00 92.06 91 GLY A O 1
ATOM 692 N N . SER A 1 92 ? 33.714 -1.562 -36.913 1.00 89.31 92 SER A N 1
ATOM 693 C CA . SER A 1 92 ? 32.833 -2.525 -37.591 1.00 89.31 92 SER A CA 1
ATOM 694 C C . SER A 1 92 ? 33.210 -3.984 -37.311 1.00 89.31 92 SER A C 1
ATOM 696 O O . SER A 1 92 ? 32.342 -4.853 -37.333 1.00 89.31 92 SER A O 1
ATOM 698 N N . SER A 1 93 ? 34.482 -4.258 -37.009 1.00 92.06 93 SER A N 1
ATOM 69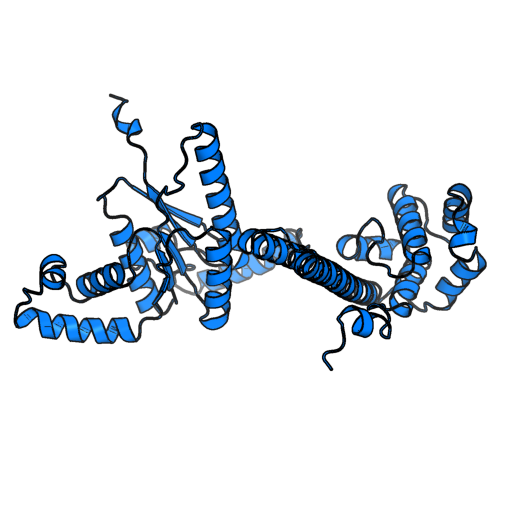9 C CA . SER A 1 93 ? 34.957 -5.589 -36.619 1.00 92.06 93 SER A CA 1
ATOM 700 C C . SER A 1 93 ? 34.353 -6.055 -35.294 1.00 92.06 93 SER A C 1
ATOM 702 O O . SER A 1 93 ? 33.981 -7.220 -35.180 1.00 92.06 93 SER A O 1
ATOM 704 N N . TYR A 1 94 ? 34.193 -5.159 -34.313 1.00 93.38 94 TYR A N 1
ATOM 705 C CA . TYR A 1 94 ? 33.542 -5.509 -33.051 1.00 93.38 94 TYR A CA 1
ATOM 706 C C . TYR A 1 94 ? 32.058 -5.823 -33.249 1.00 93.38 94 TYR A C 1
ATOM 708 O O . TYR A 1 94 ? 31.570 -6.816 -32.720 1.00 93.38 94 TYR A O 1
ATOM 716 N N . LEU A 1 95 ? 31.349 -5.028 -34.057 1.00 91.38 95 LEU A N 1
ATOM 717 C CA . LEU A 1 95 ? 29.939 -5.285 -34.364 1.00 91.38 95 LEU A CA 1
ATOM 718 C C . LEU A 1 95 ? 29.742 -6.647 -35.043 1.00 91.38 95 LEU A C 1
ATOM 720 O O . LEU A 1 95 ? 28.834 -7.382 -34.667 1.00 91.38 95 LEU A O 1
ATOM 724 N N . ALA A 1 96 ? 30.616 -7.012 -35.987 1.00 90.44 96 ALA A N 1
ATOM 725 C CA . ALA A 1 96 ? 30.592 -8.331 -36.617 1.00 90.44 96 ALA A CA 1
ATOM 726 C C . ALA A 1 96 ? 30.825 -9.460 -35.595 1.00 90.44 96 ALA A C 1
ATOM 728 O O . ALA A 1 96 ? 30.082 -10.440 -35.580 1.00 90.44 96 ALA A O 1
ATOM 729 N N . ALA A 1 97 ? 31.783 -9.284 -34.679 1.00 90.88 97 ALA A N 1
ATOM 730 C CA . ALA A 1 97 ? 32.057 -10.260 -33.625 1.00 90.88 97 ALA A CA 1
ATOM 731 C C . ALA A 1 97 ? 30.856 -10.484 -32.683 1.00 90.88 97 ALA A C 1
ATOM 733 O O . ALA A 1 97 ? 30.640 -11.609 -32.239 1.00 90.88 97 ALA A O 1
ATOM 734 N N . LEU A 1 98 ? 30.050 -9.450 -32.401 1.00 89.50 98 LEU A N 1
ATOM 735 C CA . LEU A 1 98 ? 28.837 -9.575 -31.576 1.00 89.50 98 LEU A CA 1
ATOM 736 C C . LEU A 1 98 ? 27.758 -10.451 -32.228 1.00 89.50 98 LEU A C 1
ATOM 738 O O . LEU A 1 98 ? 27.024 -11.156 -31.528 1.00 89.50 98 LEU A O 1
ATOM 742 N N . VAL A 1 99 ? 27.660 -10.404 -33.558 1.00 88.38 99 VAL A N 1
ATOM 743 C CA . VAL A 1 99 ? 26.751 -11.262 -34.329 1.00 88.38 99 VAL A CA 1
ATOM 744 C C . VAL A 1 99 ? 27.239 -12.706 -34.277 1.00 88.38 99 VAL A C 1
ATOM 746 O O . VAL A 1 99 ? 26.461 -13.600 -33.963 1.00 88.38 99 VAL A O 1
ATOM 749 N N . GLU A 1 100 ? 28.535 -12.936 -34.496 1.00 86.44 100 GLU A N 1
ATOM 750 C CA . GLU A 1 100 ? 29.125 -14.281 -34.457 1.00 86.44 100 GLU A CA 1
ATOM 751 C C . GLU A 1 100 ? 29.046 -14.933 -33.068 1.00 86.44 100 GLU A C 1
ATOM 753 O O . GLU A 1 100 ? 28.837 -16.141 -32.961 1.00 86.44 100 GLU A O 1
ATOM 758 N N . SER A 1 101 ? 29.169 -14.149 -31.992 1.00 80.19 101 SER A N 1
ATOM 759 C CA . SER A 1 101 ? 29.085 -14.659 -30.618 1.00 80.19 101 SER A CA 1
ATOM 760 C C . SER A 1 101 ? 27.661 -14.992 -30.162 1.00 80.19 101 SER A C 1
ATOM 762 O O . SER A 1 101 ? 27.492 -15.576 -29.091 1.00 80.19 101 SER A O 1
ATOM 764 N N . THR A 1 102 ? 26.634 -14.613 -30.932 1.00 79.88 102 THR A N 1
ATOM 765 C CA . THR A 1 102 ? 25.231 -14.734 -30.524 1.00 79.88 102 THR A CA 1
ATOM 766 C C . THR A 1 102 ? 24.488 -15.737 -31.408 1.00 79.88 102 THR A C 1
ATOM 768 O O . THR A 1 102 ? 24.084 -15.402 -32.514 1.00 79.88 102 THR A O 1
ATOM 771 N N . PRO A 1 103 ? 24.240 -16.972 -30.939 1.00 66.75 103 PRO A N 1
ATOM 772 C CA . PRO A 1 103 ? 23.631 -18.001 -31.781 1.00 66.75 103 PRO A CA 1
ATOM 773 C C . PRO A 1 103 ? 22.116 -17.831 -31.988 1.00 66.75 103 PRO A C 1
ATOM 775 O O . PRO A 1 103 ? 21.571 -18.382 -32.941 1.00 66.75 103 PRO A O 1
ATOM 778 N N . THR A 1 104 ? 21.400 -17.124 -31.100 1.00 77.12 104 THR A N 1
ATOM 779 C CA . THR A 1 104 ? 19.939 -16.951 -31.211 1.00 77.12 104 THR A CA 1
ATOM 780 C C . THR A 1 104 ? 19.405 -15.748 -30.429 1.00 77.12 104 THR A C 1
ATOM 782 O O . THR A 1 104 ? 19.881 -15.447 -29.334 1.00 77.12 104 THR A O 1
ATOM 785 N N . ALA A 1 105 ? 18.349 -15.116 -30.955 1.00 79.56 105 ALA A N 1
ATOM 786 C CA . ALA A 1 105 ? 17.568 -14.079 -30.276 1.00 79.56 105 ALA A CA 1
ATOM 787 C C . ALA A 1 105 ? 16.467 -14.639 -29.344 1.00 79.56 105 ALA A C 1
ATOM 789 O O . ALA A 1 105 ? 15.837 -13.880 -28.604 1.00 79.56 105 ALA A O 1
ATOM 790 N N . ALA A 1 106 ? 16.245 -15.962 -29.310 1.00 75.06 106 ALA A N 1
ATOM 791 C CA . ALA A 1 106 ? 15.123 -16.579 -28.588 1.00 75.06 106 ALA A CA 1
ATOM 792 C C . ALA A 1 106 ? 15.085 -16.247 -27.082 1.00 75.06 106 ALA A C 1
ATOM 794 O O . ALA A 1 106 ? 14.012 -16.112 -26.497 1.00 75.06 106 ALA A O 1
ATOM 795 N N . ASN A 1 107 ? 16.253 -16.062 -26.457 1.00 82.75 107 ASN A N 1
ATOM 796 C CA . ASN A 1 107 ? 16.385 -15.786 -25.022 1.00 82.75 107 ASN A CA 1
ATOM 797 C C . ASN A 1 107 ? 16.658 -14.308 -24.699 1.00 82.75 107 ASN A C 1
ATOM 799 O O . ASN A 1 107 ? 17.053 -13.989 -23.576 1.00 82.75 107 ASN A O 1
ATOM 803 N N . ILE A 1 108 ? 16.432 -13.384 -25.639 1.00 88.00 108 ILE A N 1
ATOM 804 C CA . ILE A 1 108 ? 16.770 -11.965 -25.455 1.00 88.00 108 ILE A CA 1
ATOM 805 C C . ILE A 1 108 ? 16.099 -11.336 -24.222 1.00 88.00 108 ILE A C 1
ATOM 807 O O . ILE A 1 108 ? 16.723 -10.554 -23.510 1.00 88.00 108 ILE A O 1
ATOM 811 N N . ILE A 1 109 ? 14.864 -11.743 -23.898 1.00 85.31 109 ILE A N 1
ATOM 812 C CA . ILE A 1 109 ? 14.134 -11.283 -22.705 1.00 85.31 109 ILE A CA 1
ATOM 813 C C . ILE A 1 109 ? 14.856 -11.719 -21.424 1.00 85.31 109 ILE A C 1
ATOM 815 O O . ILE A 1 109 ? 14.956 -10.949 -20.469 1.00 85.31 109 ILE A O 1
ATOM 819 N N . TYR A 1 110 ? 15.365 -12.952 -21.383 1.00 82.56 110 TYR A N 1
ATOM 820 C CA . TYR A 1 110 ? 16.118 -13.457 -20.236 1.00 82.56 110 TYR A CA 1
ATOM 821 C C . TYR A 1 110 ? 17.413 -12.657 -20.040 1.00 82.56 110 TYR A C 1
ATOM 823 O O . TYR A 1 110 ? 17.683 -12.190 -18.932 1.00 82.56 110 TYR A O 1
ATOM 831 N N . TYR A 1 111 ? 18.161 -12.410 -21.119 1.00 88.38 111 TYR A N 1
ATOM 832 C CA . TYR A 1 111 ? 19.381 -11.602 -21.065 1.00 88.38 111 TYR A CA 1
ATOM 833 C C . TYR A 1 111 ? 19.098 -10.147 -20.672 1.00 88.38 111 TYR A C 1
ATOM 835 O O . TYR A 1 111 ? 19.802 -9.601 -19.823 1.00 88.38 111 TYR A O 1
ATOM 843 N N . ALA A 1 112 ? 18.027 -9.541 -21.193 1.00 88.62 112 ALA A N 1
ATOM 844 C CA . ALA A 1 112 ? 17.597 -8.196 -20.814 1.00 88.62 112 ALA A CA 1
ATOM 845 C C . ALA A 1 112 ? 17.284 -8.095 -19.313 1.00 88.62 112 ALA A C 1
ATOM 847 O O . ALA A 1 112 ? 17.734 -7.162 -18.650 1.00 88.62 112 ALA A O 1
ATOM 848 N N . ASN A 1 113 ? 16.591 -9.085 -18.740 1.00 84.69 113 ASN A N 1
ATOM 849 C CA . ASN A 1 113 ? 16.345 -9.131 -17.296 1.00 84.69 113 ASN A CA 1
ATOM 850 C C . ASN A 1 113 ? 17.645 -9.254 -16.488 1.00 84.69 113 ASN A C 1
ATOM 852 O O . ASN A 1 113 ? 17.773 -8.620 -15.442 1.00 84.69 113 ASN A O 1
ATOM 856 N N . LEU A 1 114 ? 18.623 -10.023 -16.975 1.00 85.12 114 LEU A N 1
ATOM 857 C CA . LEU A 1 114 ? 19.914 -10.182 -16.308 1.00 85.12 114 LEU A CA 1
ATOM 858 C C . LEU A 1 114 ? 20.726 -8.879 -16.316 1.00 85.12 114 LEU A C 1
ATOM 860 O O . LEU A 1 114 ? 21.253 -8.476 -15.278 1.00 85.12 114 LEU A O 1
ATOM 864 N N . VAL A 1 115 ? 20.781 -8.180 -17.454 1.00 91.50 115 VAL A N 1
ATOM 865 C CA . VAL A 1 115 ? 21.424 -6.858 -17.567 1.00 91.50 115 VAL A CA 1
ATOM 866 C C . VAL A 1 115 ? 20.722 -5.837 -16.670 1.00 91.50 115 VAL A C 1
ATOM 868 O O . VAL A 1 115 ? 21.382 -5.131 -15.902 1.00 91.50 115 VAL A O 1
ATOM 871 N N . ARG A 1 116 ? 19.384 -5.825 -16.673 1.00 89.25 116 ARG A N 1
ATOM 872 C CA . ARG A 1 116 ? 18.565 -4.969 -15.806 1.00 89.25 116 ARG A CA 1
ATOM 873 C C . ARG A 1 116 ? 18.818 -5.231 -14.322 1.00 89.25 116 ARG A C 1
ATOM 875 O O . ARG A 1 116 ? 18.978 -4.286 -13.553 1.00 89.25 116 ARG A O 1
ATOM 882 N N . GLU A 1 117 ? 18.907 -6.493 -13.910 1.00 86.19 117 GLU A N 1
ATOM 883 C CA . GLU A 1 117 ? 19.250 -6.870 -12.536 1.00 86.19 117 GLU A CA 1
ATOM 884 C C . GLU A 1 117 ? 20.621 -6.308 -12.137 1.00 86.19 117 GLU A C 1
ATOM 886 O O . GLU A 1 117 ? 20.750 -5.682 -11.083 1.00 86.19 117 GLU A O 1
ATOM 891 N N . LYS A 1 118 ? 21.646 -6.469 -12.988 1.00 90.94 118 LYS A N 1
ATOM 892 C CA . LYS A 1 118 ? 22.987 -5.933 -12.705 1.00 90.94 118 LYS A CA 1
ATOM 893 C C . LYS A 1 118 ? 23.001 -4.406 -12.658 1.00 90.94 118 LYS A C 1
ATOM 895 O O . LYS A 1 118 ? 23.647 -3.846 -11.776 1.00 90.94 118 LYS A O 1
ATOM 900 N N . SER A 1 119 ? 22.246 -3.736 -13.524 1.00 90.38 119 SER A N 1
ATOM 901 C CA . SER A 1 119 ? 22.047 -2.282 -13.476 1.00 90.38 119 SER A CA 1
ATOM 902 C C . SER A 1 119 ? 21.424 -1.806 -12.163 1.00 90.38 119 SER A C 1
ATOM 904 O O . SER A 1 119 ? 21.915 -0.854 -11.554 1.00 90.38 119 SER A O 1
ATOM 906 N N . LEU A 1 120 ? 20.380 -2.487 -11.681 1.00 85.81 120 LEU A N 1
ATOM 907 C CA . LEU A 1 120 ? 19.751 -2.165 -10.397 1.00 85.81 120 LEU A CA 1
ATOM 908 C C . LEU A 1 120 ? 20.735 -2.327 -9.234 1.00 85.81 120 LEU A C 1
ATOM 910 O O . LEU A 1 120 ? 20.794 -1.463 -8.363 1.00 85.81 120 LEU A O 1
ATOM 914 N N . LEU A 1 121 ? 21.554 -3.384 -9.246 1.00 86.88 121 LEU A N 1
ATOM 915 C CA . LEU A 1 121 ? 22.610 -3.562 -8.245 1.00 86.88 121 LEU A CA 1
ATOM 916 C C . LEU A 1 121 ? 23.639 -2.423 -8.294 1.00 86.88 121 LEU A C 1
ATOM 918 O O . LEU A 1 121 ? 24.018 -1.913 -7.243 1.00 86.88 121 LEU A O 1
ATOM 922 N N . ARG A 1 122 ? 24.067 -1.986 -9.487 1.00 90.38 122 ARG A N 1
ATOM 923 C CA . ARG A 1 122 ? 24.989 -0.844 -9.630 1.00 90.38 122 ARG A CA 1
ATOM 924 C C . ARG A 1 122 ? 24.388 0.451 -9.095 1.00 90.38 122 ARG A C 1
ATOM 926 O O . ARG A 1 122 ? 25.065 1.173 -8.371 1.00 90.38 122 ARG A O 1
ATOM 933 N N . ARG A 1 123 ? 23.120 0.728 -9.409 1.00 86.06 123 ARG A N 1
ATOM 934 C CA . ARG A 1 123 ? 22.414 1.905 -8.887 1.00 86.06 123 ARG A CA 1
ATOM 935 C C . ARG A 1 123 ? 22.318 1.872 -7.370 1.00 86.06 123 ARG A C 1
ATOM 937 O O . ARG A 1 123 ? 22.683 2.852 -6.739 1.00 86.06 123 ARG A O 1
ATOM 944 N N . LEU A 1 124 ? 21.953 0.728 -6.790 1.00 84.38 124 LEU A N 1
ATOM 945 C CA . LEU A 1 124 ? 21.907 0.567 -5.337 1.00 84.38 124 LEU A CA 1
ATOM 946 C C . LEU A 1 124 ? 23.274 0.804 -4.681 1.00 84.38 124 LEU A C 1
ATOM 948 O O . LEU A 1 124 ? 23.338 1.440 -3.630 1.00 84.38 124 LEU A O 1
ATOM 952 N N . ILE A 1 125 ? 24.359 0.319 -5.294 1.00 87.31 125 ILE A N 1
ATOM 953 C CA . ILE A 1 125 ? 25.725 0.565 -4.813 1.00 87.31 125 ILE A CA 1
ATOM 954 C C . ILE A 1 125 ? 26.025 2.065 -4.832 1.00 87.31 125 ILE A C 1
ATOM 956 O O . ILE A 1 125 ? 26.376 2.606 -3.791 1.00 87.31 125 ILE A O 1
ATOM 960 N N . ASN A 1 126 ? 25.819 2.741 -5.966 1.00 86.62 126 ASN A N 1
ATOM 961 C CA . ASN A 1 126 ? 26.099 4.175 -6.111 1.00 86.62 126 ASN A CA 1
ATOM 962 C C . ASN A 1 126 ? 25.295 5.020 -5.114 1.00 86.62 126 ASN A C 1
ATOM 964 O O . ASN A 1 126 ? 25.861 5.844 -4.402 1.00 86.62 126 ASN A O 1
ATOM 968 N N . SER A 1 127 ? 23.996 4.747 -5.017 1.00 85.19 127 SER A N 1
ATOM 969 C CA . SER A 1 127 ? 23.080 5.349 -4.052 1.00 85.19 127 SER A CA 1
ATOM 970 C C . SER A 1 127 ? 23.540 5.154 -2.606 1.00 85.19 127 SER A C 1
ATOM 972 O O . SER A 1 127 ? 23.539 6.088 -1.809 1.00 85.19 127 SER A O 1
ATOM 974 N N . SER A 1 128 ? 23.984 3.945 -2.258 1.00 85.06 128 SER A N 1
ATOM 975 C CA . SER A 1 128 ? 24.491 3.656 -0.913 1.00 85.06 128 SER A CA 1
ATOM 976 C C . SER A 1 128 ? 25.810 4.382 -0.642 1.00 85.06 128 SER A C 1
ATOM 978 O O . SER A 1 128 ? 26.022 4.883 0.459 1.00 85.06 128 SER A O 1
ATOM 980 N N . THR A 1 129 ? 26.697 4.465 -1.637 1.00 86.44 129 THR A N 1
ATOM 981 C CA . THR A 1 129 ? 27.957 5.209 -1.534 1.00 86.44 129 THR A CA 1
ATOM 982 C C . THR A 1 129 ? 27.708 6.700 -1.331 1.00 86.44 129 THR A C 1
ATOM 984 O O . THR A 1 129 ? 28.393 7.309 -0.517 1.00 86.44 129 THR A O 1
ATOM 987 N N . GLU A 1 130 ? 26.713 7.278 -2.001 1.00 84.88 130 GLU A N 1
ATOM 988 C CA . GLU A 1 130 ? 26.312 8.672 -1.799 1.00 84.88 130 GLU A CA 1
ATOM 989 C C . GLU A 1 130 ? 25.861 8.931 -0.355 1.00 84.88 130 GLU A C 1
ATOM 991 O O . GLU A 1 130 ? 26.369 9.850 0.289 1.00 84.88 130 GLU A O 1
ATOM 996 N N . VAL A 1 131 ? 24.993 8.070 0.192 1.00 84.81 131 VAL A N 1
ATOM 997 C CA . VAL A 1 131 ? 24.560 8.151 1.599 1.00 84.81 131 VAL A CA 1
ATOM 998 C C . VAL A 1 131 ? 25.761 8.064 2.543 1.00 84.81 131 VAL A C 1
ATOM 1000 O O . VAL A 1 131 ? 25.903 8.888 3.444 1.00 84.81 131 VAL A O 1
ATOM 1003 N N . VAL A 1 132 ? 26.673 7.114 2.311 1.00 85.00 132 VAL A N 1
ATOM 1004 C CA . VAL A 1 132 ? 27.899 6.967 3.112 1.00 85.00 132 VAL A CA 1
ATOM 1005 C C . VAL A 1 132 ? 28.766 8.228 3.043 1.00 85.00 132 VAL A C 1
ATOM 1007 O O . VAL A 1 132 ? 29.234 8.699 4.079 1.00 85.00 132 VAL A O 1
ATOM 1010 N N . THR A 1 133 ? 28.965 8.806 1.857 1.00 86.25 133 THR A N 1
ATOM 1011 C CA . THR A 1 133 ? 29.744 10.042 1.687 1.00 86.25 133 THR A CA 1
ATOM 1012 C C . THR A 1 133 ? 29.114 11.206 2.453 1.00 86.25 133 THR A C 1
ATOM 1014 O O . THR A 1 133 ? 29.834 11.945 3.125 1.00 86.25 133 THR A O 1
ATOM 1017 N N . ARG A 1 134 ? 27.783 11.341 2.432 1.00 83.38 134 ARG A N 1
ATOM 1018 C CA . ARG A 1 134 ? 27.068 12.377 3.196 1.00 83.38 134 ARG A CA 1
ATOM 1019 C C . ARG A 1 134 ? 27.205 12.190 4.708 1.00 83.38 134 ARG A C 1
ATOM 1021 O O . ARG A 1 134 ? 27.450 13.168 5.411 1.00 83.38 134 ARG A O 1
ATOM 1028 N N . CYS A 1 135 ? 27.163 10.948 5.201 1.00 83.06 135 CYS A N 1
ATOM 1029 C CA . CYS A 1 135 ? 27.427 10.643 6.613 1.00 83.06 135 CYS A CA 1
ATOM 1030 C C . CYS A 1 135 ? 28.814 11.127 7.072 1.00 83.06 135 CYS A C 1
ATOM 1032 O O . CYS A 1 135 ? 28.951 11.602 8.199 1.00 83.06 135 CYS A O 1
ATOM 1034 N N . TYR A 1 136 ? 29.839 11.011 6.218 1.00 80.69 136 TYR A N 1
ATOM 1035 C CA . TYR A 1 136 ? 31.202 11.451 6.539 1.00 80.69 136 TYR A CA 1
ATOM 1036 C C . TYR A 1 136 ? 31.429 12.957 6.362 1.00 80.69 136 TYR A C 1
ATOM 1038 O O . TYR A 1 136 ? 32.273 13.511 7.064 1.00 80.69 136 TYR A O 1
ATOM 1046 N N . ALA A 1 137 ? 30.713 13.618 5.445 1.00 82.88 137 ALA A N 1
ATOM 1047 C CA . ALA A 1 137 ? 30.889 15.045 5.169 1.00 82.88 137 ALA A CA 1
ATOM 1048 C C . ALA A 1 137 ? 30.547 15.931 6.383 1.00 82.88 137 ALA A C 1
ATOM 1050 O O . ALA A 1 137 ? 31.245 16.912 6.632 1.00 82.88 137 ALA A O 1
ATOM 1051 N N . GLY A 1 138 ? 29.527 15.549 7.163 1.00 69.44 138 GLY A N 1
ATOM 1052 C CA . GLY A 1 138 ? 29.064 16.291 8.341 1.00 69.44 138 GLY A CA 1
ATOM 1053 C C . GLY A 1 138 ? 28.421 17.648 8.000 1.00 69.44 138 GLY A C 1
ATOM 1054 O O . GLY A 1 138 ? 28.788 18.307 7.034 1.00 69.44 138 GLY A O 1
ATOM 1055 N N . GLY A 1 139 ? 27.440 18.085 8.799 1.00 72.06 139 GLY A N 1
ATOM 1056 C CA . GLY A 1 139 ? 26.809 19.413 8.660 1.00 72.06 139 GLY A CA 1
ATOM 1057 C C . GLY A 1 139 ? 25.299 19.420 8.399 1.00 72.06 139 GLY A C 1
ATOM 1058 O O . GLY A 1 139 ? 24.680 20.478 8.478 1.00 72.06 139 GLY A O 1
ATOM 1059 N N . GLU A 1 140 ? 24.686 18.262 8.159 1.00 75.25 140 GLU A N 1
ATOM 1060 C CA . GLU A 1 140 ? 23.233 18.124 8.004 1.00 75.25 140 GLU A CA 1
ATOM 1061 C C . GLU A 1 140 ? 22.575 17.592 9.283 1.00 75.25 140 GLU A C 1
ATOM 1063 O O . GLU A 1 140 ? 23.190 16.870 10.073 1.00 75.25 140 GLU A O 1
ATOM 1068 N N . LYS A 1 141 ? 21.306 17.956 9.501 1.00 82.50 141 LYS A N 1
ATOM 1069 C CA . LYS A 1 141 ? 20.497 17.358 10.568 1.00 82.50 141 LYS A CA 1
ATOM 1070 C C . LYS A 1 141 ? 20.256 15.882 10.268 1.00 82.50 141 LYS A C 1
ATOM 1072 O O . LYS A 1 141 ? 19.994 15.522 9.122 1.00 82.50 141 LYS A O 1
ATOM 1077 N N . ILE A 1 142 ? 20.293 15.053 11.310 1.00 82.25 142 ILE A N 1
ATOM 1078 C CA . ILE A 1 142 ? 20.121 13.603 11.182 1.00 82.25 142 ILE A CA 1
ATOM 1079 C C . ILE A 1 142 ? 18.767 13.230 10.567 1.00 82.25 142 ILE A C 1
ATOM 1081 O O . ILE A 1 142 ? 18.709 12.269 9.807 1.00 82.25 142 ILE A O 1
ATOM 1085 N N . GLU A 1 143 ? 17.707 14.004 10.836 1.00 77.88 143 GLU A N 1
ATOM 1086 C CA . GLU A 1 143 ? 16.380 13.750 10.264 1.00 77.88 143 GLU A CA 1
ATOM 1087 C C . GLU A 1 143 ? 16.395 13.872 8.732 1.00 77.88 143 GLU A C 1
ATOM 1089 O O . GLU A 1 143 ? 15.949 12.963 8.040 1.00 77.88 143 GLU A O 1
ATOM 1094 N N . ASN A 1 144 ? 17.016 14.926 8.194 1.00 78.75 144 ASN A N 1
ATOM 1095 C CA . ASN A 1 144 ? 17.104 15.141 6.746 1.00 78.75 144 ASN A CA 1
ATOM 1096 C C . ASN A 1 144 ? 17.937 14.052 6.049 1.00 78.75 144 ASN A C 1
ATOM 1098 O O . ASN A 1 144 ? 17.615 13.630 4.942 1.00 78.75 144 ASN A O 1
ATOM 1102 N N . LEU A 1 145 ? 19.015 13.594 6.695 1.00 81.62 145 LEU A N 1
ATOM 1103 C CA . LEU A 1 145 ? 19.871 12.539 6.153 1.00 81.62 145 LEU A CA 1
ATOM 1104 C C . LEU A 1 145 ? 19.132 11.193 6.077 1.00 81.62 145 LEU A C 1
ATOM 1106 O O . LEU A 1 145 ? 19.333 10.436 5.126 1.00 81.62 145 LEU A O 1
ATOM 1110 N N . LEU A 1 146 ? 18.281 10.899 7.068 1.00 80.06 146 LEU A N 1
ATOM 1111 C CA . LEU A 1 146 ? 17.425 9.712 7.068 1.00 80.06 146 LEU A CA 1
ATOM 1112 C C . LEU A 1 146 ? 16.366 9.792 5.963 1.00 80.06 146 LEU A C 1
ATOM 1114 O O . LEU A 1 146 ? 16.254 8.845 5.187 1.00 80.06 146 LEU A O 1
ATOM 1118 N N . ASP A 1 147 ? 15.668 10.923 5.842 1.00 75.88 147 ASP A N 1
ATOM 1119 C CA . ASP A 1 147 ? 14.649 11.134 4.806 1.00 75.88 147 ASP A CA 1
ATOM 1120 C C . ASP A 1 147 ? 15.231 10.976 3.390 1.00 75.88 147 ASP A C 1
ATOM 1122 O O . ASP A 1 147 ? 14.651 10.306 2.529 1.00 75.88 147 ASP A O 1
ATOM 1126 N N . ASP A 1 148 ? 16.417 11.536 3.144 1.00 76.69 148 ASP A N 1
ATOM 1127 C CA . ASP A 1 148 ? 17.082 11.432 1.845 1.00 76.69 148 ASP A CA 1
ATOM 1128 C C . ASP A 1 148 ? 17.572 10.009 1.550 1.00 76.69 148 ASP A C 1
ATOM 1130 O O . ASP A 1 148 ? 17.429 9.525 0.424 1.00 76.69 148 ASP A O 1
ATOM 1134 N N . ALA A 1 149 ? 18.116 9.307 2.549 1.00 80.44 149 ALA A N 1
ATOM 1135 C CA . ALA A 1 149 ? 18.512 7.910 2.394 1.00 80.44 149 ALA A CA 1
ATOM 1136 C C . ALA A 1 149 ? 17.303 7.016 2.075 1.00 80.44 149 ALA A C 1
ATOM 1138 O O . ALA A 1 149 ? 17.383 6.149 1.198 1.00 80.44 149 ALA A O 1
ATOM 1139 N N . GLU A 1 150 ? 16.167 7.246 2.739 1.00 76.56 150 GLU A N 1
ATOM 1140 C CA . GLU A 1 150 ? 14.916 6.548 2.447 1.00 76.56 150 GLU A CA 1
ATOM 1141 C C . GLU A 1 150 ? 14.432 6.828 1.025 1.00 76.56 150 GLU A C 1
ATOM 1143 O O . GLU A 1 150 ? 14.098 5.887 0.296 1.00 76.56 150 GLU A O 1
ATOM 1148 N N . LYS A 1 151 ? 14.451 8.094 0.596 1.00 76.94 151 LYS A N 1
ATOM 1149 C CA . LYS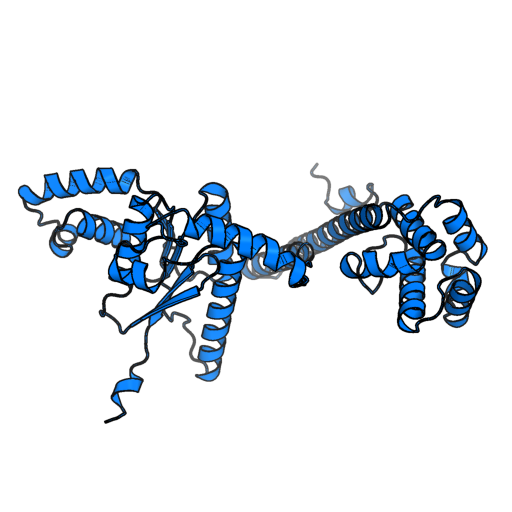 A 1 151 ? 14.052 8.495 -0.756 1.00 76.94 151 LYS A CA 1
ATOM 1150 C C . LYS A 1 151 ? 14.912 7.825 -1.829 1.00 76.94 151 LYS A C 1
ATOM 1152 O O . LYS A 1 151 ? 14.370 7.225 -2.756 1.00 76.94 151 LYS A O 1
ATOM 1157 N N . ILE A 1 152 ? 16.233 7.861 -1.672 1.00 75.69 152 ILE A N 1
ATOM 1158 C CA . ILE A 1 152 ? 17.190 7.267 -2.611 1.00 75.69 152 ILE A CA 1
ATOM 1159 C C . ILE A 1 152 ? 16.961 5.749 -2.747 1.00 75.69 152 ILE A C 1
ATOM 1161 O O . ILE A 1 152 ? 16.906 5.212 -3.855 1.00 75.69 152 ILE A O 1
ATOM 1165 N N . ILE A 1 153 ? 16.781 5.036 -1.629 1.00 77.25 153 ILE A N 1
ATOM 1166 C CA . ILE A 1 153 ? 16.507 3.589 -1.651 1.00 77.25 153 ILE A CA 1
ATOM 1167 C C . ILE A 1 153 ? 15.139 3.304 -2.289 1.00 77.25 153 ILE A C 1
ATOM 1169 O O . ILE A 1 153 ? 14.979 2.330 -3.033 1.00 77.25 153 ILE A O 1
ATOM 1173 N N . PHE A 1 154 ? 14.146 4.149 -2.013 1.00 69.81 154 PHE A N 1
ATOM 1174 C CA . PHE A 1 154 ? 12.800 4.008 -2.550 1.00 69.81 154 PHE A CA 1
ATOM 1175 C C . PHE A 1 154 ? 12.748 4.196 -4.072 1.00 69.81 154 PHE A C 1
ATOM 1177 O O . PHE A 1 154 ? 12.072 3.421 -4.754 1.00 69.81 154 PHE A O 1
ATOM 1184 N N . GLU A 1 155 ? 13.498 5.152 -4.622 1.00 72.38 155 GLU A N 1
ATOM 1185 C CA . GLU A 1 155 ? 13.611 5.374 -6.069 1.00 72.38 155 GLU A CA 1
ATOM 1186 C C . GLU A 1 155 ? 14.169 4.136 -6.794 1.00 72.38 155 GLU A C 1
ATOM 1188 O O . GLU A 1 155 ? 13.611 3.701 -7.806 1.00 72.38 155 GLU A O 1
ATOM 1193 N N . VAL A 1 156 ? 15.190 3.480 -6.228 1.00 71.62 156 VAL A N 1
ATOM 1194 C CA . VAL A 1 156 ? 15.732 2.217 -6.767 1.00 71.62 156 VAL A CA 1
ATOM 1195 C C . VAL A 1 156 ? 14.699 1.081 -6.695 1.00 71.62 156 VAL A C 1
ATOM 1197 O O . VAL A 1 156 ? 14.628 0.240 -7.595 1.00 71.62 156 VAL A O 1
ATOM 1200 N N . ALA A 1 157 ? 13.867 1.049 -5.649 1.00 65.31 157 ALA A N 1
ATOM 1201 C CA . ALA A 1 157 ? 12.838 0.024 -5.471 1.00 65.31 157 ALA A CA 1
ATOM 1202 C C . ALA A 1 157 ? 11.652 0.171 -6.443 1.00 65.31 157 ALA A C 1
ATOM 1204 O O . ALA A 1 157 ? 11.089 -0.844 -6.866 1.00 65.31 157 ALA A O 1
ATOM 1205 N N . GLN A 1 158 ? 11.273 1.398 -6.821 1.00 62.44 158 GLN A N 1
ATOM 1206 C CA . GLN A 1 158 ? 10.171 1.629 -7.763 1.00 62.44 158 GLN A CA 1
ATOM 1207 C C . GLN A 1 158 ? 10.469 1.111 -9.172 1.00 62.44 158 GLN A C 1
ATOM 1209 O O . GLN A 1 158 ? 9.559 0.627 -9.853 1.00 62.44 158 GLN A O 1
ATOM 1214 N N . ASP A 1 159 ? 11.734 1.136 -9.591 1.00 58.38 159 ASP A N 1
ATOM 1215 C CA . ASP A 1 159 ? 12.138 0.830 -10.966 1.00 58.38 159 ASP A CA 1
ATOM 1216 C C . ASP A 1 159 ? 11.981 -0.664 -11.351 1.00 58.38 159 ASP A C 1
ATOM 1218 O O . ASP A 1 159 ? 12.141 -1.047 -12.514 1.00 58.38 159 ASP A O 1
ATOM 1222 N N . LYS A 1 160 ? 11.594 -1.512 -10.383 1.00 50.09 160 LYS A N 1
ATOM 1223 C CA . LYS A 1 160 ? 11.192 -2.919 -10.569 1.00 50.09 160 LYS A CA 1
ATOM 1224 C C . LYS A 1 160 ? 9.737 -3.100 -11.035 1.00 50.09 160 LYS A C 1
ATOM 1226 O O . LYS A 1 160 ? 9.362 -4.206 -11.416 1.00 50.09 160 LYS A O 1
ATOM 1231 N N . THR A 1 161 ? 8.914 -2.048 -11.007 1.00 48.06 161 THR A N 1
ATOM 1232 C CA . THR A 1 161 ? 7.438 -2.151 -11.077 1.00 48.06 161 THR A CA 1
ATOM 1233 C C . THR A 1 161 ? 6.830 -1.658 -12.400 1.00 48.06 161 THR A C 1
ATOM 1235 O O . THR A 1 161 ? 5.642 -1.350 -12.464 1.00 48.06 161 THR A O 1
ATOM 1238 N N . LYS A 1 162 ? 7.605 -1.586 -13.491 1.00 48.03 162 LYS A N 1
ATOM 1239 C CA . LYS A 1 162 ? 7.118 -1.160 -14.821 1.00 48.03 162 LYS A CA 1
ATOM 1240 C C . LYS A 1 162 ? 6.498 -2.309 -15.642 1.00 48.03 162 LYS A C 1
ATOM 1242 O O . LYS A 1 162 ? 6.931 -2.598 -16.748 1.00 48.03 162 LYS A O 1
ATOM 1247 N N . ARG A 1 163 ? 5.438 -2.951 -15.140 1.00 47.53 163 ARG A N 1
ATOM 1248 C CA . ARG A 1 163 ? 4.428 -3.582 -16.020 1.00 47.53 163 ARG A CA 1
ATOM 1249 C C . ARG A 1 163 ? 3.125 -2.811 -15.853 1.00 47.53 163 ARG A C 1
ATOM 1251 O O . ARG A 1 163 ? 2.337 -3.099 -14.960 1.00 47.53 163 ARG A O 1
ATOM 1258 N N . SER A 1 164 ? 2.963 -1.767 -16.663 1.00 52.88 164 SER A N 1
ATOM 1259 C CA . SER A 1 164 ? 1.893 -0.766 -16.541 1.00 52.88 164 SER A CA 1
ATOM 1260 C C . SER A 1 164 ? 0.752 -0.932 -17.548 1.00 52.88 164 SER A C 1
ATOM 1262 O O . SER A 1 164 ? -0.231 -0.202 -17.452 1.00 52.88 164 SER A O 1
ATOM 1264 N N . VAL A 1 165 ? 0.852 -1.864 -18.503 1.00 47.59 165 VAL A N 1
ATOM 1265 C CA . VAL A 1 165 ? -0.135 -2.014 -19.583 1.00 47.59 165 VAL A CA 1
ATOM 1266 C C . VAL A 1 165 ? -0.460 -3.488 -19.804 1.00 47.59 165 VAL A C 1
ATOM 1268 O O . VAL A 1 165 ? 0.437 -4.306 -19.993 1.00 47.59 165 VAL A O 1
ATOM 1271 N N . TYR A 1 166 ? -1.754 -3.805 -19.791 1.00 65.31 166 TYR A N 1
ATOM 1272 C CA . TYR A 1 166 ? -2.310 -5.123 -20.095 1.00 65.31 166 TYR A CA 1
ATOM 1273 C C . TYR A 1 166 ? -3.303 -4.971 -21.248 1.00 65.31 166 TYR A C 1
ATOM 1275 O O . TYR A 1 166 ? -4.053 -3.993 -21.289 1.00 65.31 166 TYR A O 1
ATOM 1283 N N . HIS A 1 167 ? -3.336 -5.925 -22.180 1.00 72.25 167 HIS A N 1
ATOM 1284 C CA . HIS A 1 167 ? -4.373 -5.939 -23.208 1.00 72.25 167 HIS A CA 1
ATOM 1285 C C . HIS A 1 167 ? -5.688 -6.441 -22.593 1.00 72.25 167 HIS A C 1
ATOM 1287 O O . HIS A 1 167 ? -5.692 -7.417 -21.845 1.00 72.25 167 HIS A O 1
ATOM 1293 N N . ILE A 1 168 ? -6.825 -5.822 -22.935 1.00 73.62 168 ILE A N 1
ATOM 1294 C CA . ILE A 1 168 ? -8.127 -6.165 -22.333 1.00 73.62 168 ILE A CA 1
ATOM 1295 C C . ILE A 1 168 ? -8.479 -7.655 -22.486 1.00 73.62 168 ILE A C 1
ATOM 1297 O O . ILE A 1 168 ? -9.005 -8.261 -21.560 1.00 73.62 168 ILE A O 1
ATOM 1301 N N . LYS A 1 169 ? -8.103 -8.272 -23.616 1.00 73.25 169 LYS A N 1
ATOM 1302 C CA . LYS A 1 169 ? -8.246 -9.721 -23.872 1.00 73.25 169 LYS A CA 1
ATOM 1303 C C . LYS A 1 169 ? -7.656 -10.603 -22.760 1.00 73.25 169 LYS A C 1
ATOM 1305 O O . LYS A 1 169 ? -8.247 -11.625 -22.432 1.00 73.25 169 LYS A O 1
ATOM 1310 N N . ASP A 1 170 ? -6.530 -10.190 -22.177 1.00 69.38 170 ASP A N 1
ATOM 1311 C CA . ASP A 1 170 ? -5.821 -10.960 -21.154 1.00 69.38 170 ASP A CA 1
ATOM 1312 C C . ASP A 1 170 ? -6.503 -10.788 -19.783 1.00 69.38 170 ASP A C 1
ATOM 1314 O O . ASP A 1 170 ? -6.467 -11.687 -18.949 1.00 69.38 170 ASP A O 1
ATOM 1318 N N . LEU A 1 171 ? -7.191 -9.659 -19.567 1.00 72.12 171 LEU A N 1
ATOM 1319 C CA . LEU A 1 171 ? -7.950 -9.371 -18.346 1.00 72.12 171 LEU A CA 1
ATOM 1320 C C . LEU A 1 171 ? -9.352 -9.994 -18.360 1.00 72.12 171 LEU A C 1
ATOM 1322 O O . LEU A 1 171 ? -9.835 -10.435 -17.318 1.00 72.12 171 LEU A O 1
ATOM 1326 N N . ILE A 1 172 ? -10.011 -10.037 -19.525 1.00 78.38 172 ILE A N 1
ATOM 1327 C CA . ILE A 1 172 ? -11.400 -10.509 -19.658 1.00 78.38 172 ILE A CA 1
ATOM 1328 C C . ILE A 1 172 ? -11.527 -11.963 -19.219 1.00 78.38 172 ILE A C 1
ATOM 1330 O O . ILE A 1 172 ? -12.463 -12.281 -18.492 1.00 78.38 172 ILE A O 1
ATOM 1334 N N . LYS A 1 173 ? -10.585 -12.831 -19.609 1.00 73.69 173 LYS A N 1
ATOM 1335 C CA . LYS A 1 173 ? -10.641 -14.253 -19.248 1.00 73.69 173 LYS A CA 1
ATOM 1336 C C . LYS A 1 173 ? -10.630 -14.446 -17.728 1.00 73.69 173 LYS A C 1
ATOM 1338 O O . LYS A 1 173 ? -11.539 -15.066 -17.191 1.00 73.69 173 LYS A O 1
ATOM 1343 N N . HIS A 1 174 ? -9.670 -13.827 -17.043 1.00 69.31 174 HIS A N 1
ATOM 1344 C CA . HIS A 1 174 ? -9.573 -13.876 -15.582 1.00 69.31 174 HIS A CA 1
ATOM 1345 C C . HIS A 1 174 ? -10.770 -13.225 -14.881 1.00 69.31 174 HIS A C 1
ATOM 1347 O O . HIS A 1 174 ? -11.227 -13.708 -13.850 1.00 69.31 174 HIS A O 1
ATOM 1353 N N . THR A 1 175 ? -11.297 -12.135 -15.443 1.00 73.88 175 THR A N 1
ATOM 1354 C CA . THR A 1 175 ? -12.478 -11.458 -14.890 1.00 73.88 175 THR A CA 1
ATOM 1355 C C . THR A 1 175 ? -13.719 -12.342 -14.997 1.00 73.88 175 THR A C 1
ATOM 1357 O O . THR A 1 175 ? -14.502 -12.414 -14.057 1.00 73.88 175 THR A O 1
ATOM 1360 N N . PHE A 1 176 ? -13.895 -13.032 -16.125 1.00 77.12 176 PHE A N 1
ATOM 1361 C CA . PHE A 1 176 ? -15.039 -13.910 -16.350 1.00 77.12 176 PHE A CA 1
ATOM 1362 C C . PHE A 1 176 ? -14.991 -15.146 -15.444 1.00 77.12 176 PHE A C 1
ATOM 1364 O O . PHE A 1 176 ? -15.989 -15.459 -14.806 1.00 77.12 176 PHE A O 1
ATOM 1371 N N . GLU A 1 177 ? -13.815 -15.767 -15.302 1.00 78.19 177 GLU A N 1
ATOM 1372 C CA . GLU A 1 177 ? -13.578 -16.865 -14.350 1.00 78.19 177 GLU A CA 1
ATOM 1373 C C . GLU A 1 177 ? -13.929 -16.444 -12.908 1.00 78.19 177 GLU A C 1
ATOM 1375 O O . GLU A 1 177 ? -14.625 -17.169 -12.198 1.00 78.19 177 GLU A O 1
ATOM 1380 N N . ALA A 1 178 ? -13.526 -15.237 -12.490 1.00 71.50 178 ALA A N 1
ATOM 1381 C CA . ALA A 1 178 ? -13.872 -14.701 -11.173 1.00 71.50 178 ALA A CA 1
ATOM 1382 C C . ALA A 1 178 ? -15.386 -14.460 -11.002 1.00 71.50 178 ALA A C 1
ATOM 1384 O O . ALA A 1 178 ? -15.930 -14.714 -9.931 1.00 71.50 178 ALA A O 1
ATOM 1385 N N . ILE A 1 179 ? -16.088 -13.993 -12.042 1.00 80.06 179 ILE A N 1
ATOM 1386 C CA . ILE A 1 179 ? -17.548 -13.801 -12.003 1.00 80.06 179 ILE A CA 1
ATOM 1387 C C . ILE A 1 179 ? -18.278 -15.146 -11.898 1.00 80.06 179 ILE A C 1
ATOM 1389 O O . ILE A 1 179 ? -19.219 -15.261 -11.113 1.00 80.06 179 ILE A O 1
ATOM 1393 N N . GLU A 1 180 ? -17.853 -16.168 -12.646 1.00 78.00 180 GLU A N 1
ATOM 1394 C CA . GLU A 1 180 ? -18.436 -17.513 -12.558 1.00 78.00 180 GLU A CA 1
ATOM 1395 C C . GLU A 1 180 ? -18.267 -18.105 -11.151 1.00 78.00 180 GLU A C 1
ATOM 1397 O O . GLU A 1 180 ? -19.230 -18.613 -10.565 1.00 78.00 180 GLU A O 1
ATOM 1402 N N . GLU A 1 181 ? -17.077 -17.966 -10.562 1.00 75.75 181 GLU A N 1
ATOM 1403 C CA . GLU A 1 181 ? -16.810 -18.408 -9.191 1.00 75.75 181 GLU A CA 1
ATOM 1404 C C . GLU A 1 181 ? -17.698 -17.690 -8.163 1.00 75.75 181 GLU A C 1
ATOM 1406 O O . GLU A 1 181 ? -18.179 -18.307 -7.212 1.00 75.75 181 GLU A O 1
ATOM 1411 N N . LEU A 1 182 ? -17.973 -16.401 -8.362 1.00 73.69 182 LEU A N 1
ATOM 1412 C CA . LEU A 1 182 ? -18.885 -15.650 -7.501 1.00 73.69 182 LEU A CA 1
ATOM 1413 C C . LEU A 1 182 ? -20.350 -16.055 -7.702 1.00 73.69 182 LEU A C 1
ATOM 1415 O O . LEU A 1 182 ? -21.093 -16.151 -6.730 1.00 73.69 182 LEU A O 1
ATOM 1419 N N . SER A 1 183 ? -20.763 -16.347 -8.936 1.00 74.06 183 SER A N 1
ATOM 1420 C CA . SER A 1 183 ? -22.143 -16.747 -9.247 1.00 74.06 183 SER A CA 1
ATOM 1421 C C . SER A 1 183 ? -22.537 -18.105 -8.657 1.00 74.06 183 SER A C 1
ATOM 1423 O O . SER A 1 183 ? -23.709 -18.346 -8.382 1.00 74.06 183 SER A O 1
ATOM 1425 N N . THR A 1 184 ? -21.559 -18.986 -8.430 1.00 73.25 184 THR A N 1
ATOM 1426 C CA . THR A 1 184 ? -21.774 -20.323 -7.849 1.00 73.25 184 THR A CA 1
ATOM 1427 C C . THR A 1 184 ? -21.816 -20.315 -6.319 1.00 73.25 184 THR A C 1
ATOM 1429 O O . THR A 1 184 ? -22.235 -21.297 -5.706 1.00 73.25 184 THR A O 1
ATOM 1432 N N . ARG A 1 185 ? -21.410 -19.208 -5.689 1.00 67.56 185 ARG A N 1
ATOM 1433 C CA . ARG A 1 185 ? -21.349 -19.031 -4.237 1.00 67.56 185 ARG A CA 1
ATOM 1434 C C . ARG A 1 185 ? -22.489 -18.125 -3.767 1.00 67.56 185 ARG A C 1
ATOM 1436 O O . ARG A 1 185 ? -22.291 -16.934 -3.537 1.00 67.56 185 ARG A O 1
ATOM 1443 N N . GLU A 1 186 ? -23.690 -18.682 -3.611 1.00 58.62 186 GLU A N 1
ATOM 1444 C CA . GLU A 1 186 ? -24.828 -17.926 -3.068 1.00 58.62 186 GLU A CA 1
ATOM 1445 C C . GLU A 1 186 ? -24.506 -17.360 -1.670 1.00 58.62 186 GLU A C 1
ATOM 1447 O O . GLU A 1 186 ? -24.185 -18.097 -0.737 1.00 58.62 186 GLU A O 1
ATOM 1452 N N . GLY A 1 187 ? -24.607 -16.035 -1.520 1.00 63.69 187 GLY A N 1
ATOM 1453 C CA . GLY A 1 187 ? -24.543 -15.349 -0.223 1.00 63.69 187 GLY A CA 1
ATOM 1454 C C . GLY A 1 187 ? -23.146 -14.990 0.301 1.00 63.69 187 GLY A C 1
ATOM 1455 O O . GLY A 1 187 ? -23.038 -14.550 1.447 1.00 63.69 187 GLY A O 1
ATOM 1456 N N . HIS A 1 188 ? -22.077 -15.142 -0.487 1.00 67.75 188 HIS A N 1
ATOM 1457 C CA . HIS A 1 188 ? -20.736 -14.707 -0.078 1.00 67.75 188 HIS A CA 1
ATOM 1458 C C . HIS A 1 188 ? -20.409 -13.281 -0.539 1.00 67.75 188 HIS A C 1
ATOM 1460 O O . HIS A 1 188 ? -20.558 -12.935 -1.708 1.00 67.75 188 HIS A O 1
ATOM 1466 N N . LEU A 1 189 ? -19.928 -12.458 0.397 1.00 80.69 189 LEU A N 1
ATOM 1467 C CA . LEU A 1 189 ? -19.400 -11.127 0.102 1.00 80.69 189 LEU A CA 1
ATOM 1468 C C . LEU A 1 189 ? -18.088 -11.250 -0.675 1.00 80.69 189 LEU A C 1
ATOM 1470 O O . LEU A 1 189 ? -17.229 -12.064 -0.336 1.00 80.69 189 LEU A O 1
ATOM 1474 N N . THR A 1 190 ? -17.928 -10.424 -1.707 1.00 87.19 190 THR A N 1
ATOM 1475 C CA . THR A 1 190 ? -16.701 -10.374 -2.516 1.00 87.19 190 THR A CA 1
ATOM 1476 C C . THR A 1 190 ? -15.593 -9.589 -1.813 1.00 87.19 190 THR A C 1
ATOM 1478 O O . THR A 1 190 ? -14.410 -9.826 -2.054 1.00 87.19 190 THR A O 1
ATOM 1481 N N . GLY A 1 191 ? -15.978 -8.654 -0.939 1.00 90.62 191 GLY A N 1
ATOM 1482 C CA . GLY A 1 191 ? -15.091 -7.817 -0.142 1.00 90.62 191 GLY A CA 1
ATOM 1483 C C . GLY A 1 191 ? -15.087 -8.164 1.348 1.00 90.62 191 GLY A C 1
ATOM 1484 O O . GLY A 1 191 ? -15.756 -9.085 1.815 1.00 90.62 191 GLY A O 1
ATOM 1485 N N . VAL A 1 192 ? -14.332 -7.382 2.120 1.00 95.62 192 VAL A N 1
ATOM 1486 C CA . VAL A 1 192 ? -14.280 -7.492 3.586 1.00 95.62 192 VAL A CA 1
ATOM 1487 C C . VAL A 1 192 ? -15.609 -7.024 4.182 1.00 95.62 192 VAL A C 1
ATOM 1489 O O . VAL A 1 192 ? -16.058 -5.916 3.899 1.00 95.62 192 VAL A O 1
ATOM 1492 N N . THR A 1 193 ? -16.243 -7.847 5.016 1.00 95.94 193 THR A N 1
ATOM 1493 C CA . THR A 1 193 ? -17.517 -7.494 5.669 1.00 95.94 193 THR A CA 1
ATOM 1494 C C . THR A 1 193 ? -17.369 -6.286 6.591 1.00 95.94 193 THR A C 1
ATOM 1496 O O . THR A 1 193 ? -16.407 -6.170 7.343 1.00 95.94 193 THR A O 1
ATOM 1499 N N . THR A 1 194 ? -18.354 -5.394 6.582 1.00 97.00 194 THR A N 1
ATOM 1500 C CA . THR A 1 194 ? -18.471 -4.322 7.579 1.00 97.00 194 THR A CA 1
ATOM 1501 C C . THR A 1 194 ? -19.161 -4.793 8.864 1.00 97.00 194 THR A C 1
ATOM 1503 O O . THR A 1 194 ? -19.124 -4.102 9.887 1.00 97.00 194 THR A O 1
ATOM 1506 N N . GLY A 1 195 ? -19.820 -5.957 8.816 1.00 94.19 195 GLY A N 1
ATOM 1507 C CA . GLY A 1 195 ? -20.721 -6.484 9.842 1.00 94.19 195 GLY A CA 1
ATOM 1508 C C . GLY A 1 195 ? -22.079 -5.784 9.904 1.00 94.19 195 GLY A C 1
ATOM 1509 O O . GLY A 1 195 ? -22.906 -6.116 10.752 1.00 94.19 195 GLY A O 1
ATOM 1510 N N . PHE A 1 196 ? -22.330 -4.814 9.022 1.00 96.12 196 PHE A N 1
ATOM 1511 C CA . PHE A 1 196 ? -23.639 -4.202 8.846 1.00 96.12 196 PHE A CA 1
ATOM 1512 C C . PHE A 1 196 ? -24.282 -4.786 7.590 1.00 96.12 196 PHE A C 1
ATOM 1514 O O . PHE A 1 196 ? -24.042 -4.276 6.501 1.00 96.12 196 PHE A O 1
ATOM 1521 N N . ASN A 1 197 ? -25.136 -5.805 7.738 1.00 92.94 197 ASN A N 1
ATOM 1522 C CA . ASN A 1 197 ? -25.720 -6.551 6.609 1.00 92.94 197 ASN A CA 1
ATOM 1523 C C . ASN A 1 197 ? -26.239 -5.643 5.488 1.00 92.94 197 ASN A C 1
ATOM 1525 O O . ASN A 1 197 ? -25.853 -5.798 4.344 1.00 92.94 197 ASN A O 1
ATOM 1529 N N . ARG A 1 198 ? -27.014 -4.604 5.823 1.00 94.81 198 ARG A N 1
ATOM 1530 C CA . ARG A 1 198 ? -27.548 -3.673 4.819 1.00 94.81 198 ARG A CA 1
ATOM 1531 C C . ARG A 1 198 ? -26.464 -2.891 4.067 1.00 94.81 198 ARG A C 1
ATOM 1533 O O . ARG A 1 198 ? -26.672 -2.533 2.916 1.00 94.81 198 ARG A O 1
ATOM 1540 N N . LEU A 1 199 ? -25.350 -2.557 4.717 1.00 94.56 199 LEU A N 1
ATOM 1541 C CA . LEU A 1 199 ? -24.227 -1.893 4.052 1.00 94.56 199 LEU A CA 1
ATOM 1542 C C . LEU A 1 199 ? -23.448 -2.893 3.193 1.00 94.56 199 LEU A C 1
ATOM 1544 O O . LEU A 1 199 ? -23.067 -2.563 2.073 1.00 94.56 199 LEU A O 1
ATOM 1548 N N . ASP A 1 200 ? -23.257 -4.108 3.694 1.00 94.38 200 ASP A N 1
ATOM 1549 C CA . ASP A 1 200 ? -22.604 -5.194 2.969 1.00 94.38 200 ASP A CA 1
ATOM 1550 C C . ASP A 1 200 ? -23.398 -5.592 1.720 1.00 94.38 200 ASP A C 1
ATOM 1552 O O . ASP A 1 200 ? -22.803 -5.720 0.659 1.00 94.38 200 ASP A O 1
ATOM 1556 N N . ASP A 1 201 ? -24.729 -5.640 1.790 1.00 90.88 201 ASP A N 1
ATOM 1557 C CA . ASP A 1 201 ? -25.611 -5.874 0.640 1.00 90.88 201 ASP A CA 1
ATOM 1558 C C . ASP A 1 201 ? -25.462 -4.777 -0.430 1.00 90.88 201 ASP A C 1
ATOM 1560 O O . ASP A 1 201 ? -25.498 -5.049 -1.628 1.00 90.88 201 ASP A O 1
ATOM 1564 N N . LEU A 1 202 ? -25.275 -3.520 -0.009 1.00 92.75 202 LEU A N 1
ATOM 1565 C CA . LEU A 1 202 ? -25.115 -2.382 -0.922 1.00 92.75 202 LEU A CA 1
ATOM 1566 C C . LEU A 1 202 ? -23.724 -2.307 -1.558 1.00 92.75 202 LEU A C 1
ATOM 1568 O O . LEU A 1 202 ? -23.580 -1.775 -2.656 1.00 92.75 202 LEU A O 1
ATOM 1572 N N . THR A 1 203 ? -22.700 -2.778 -0.851 1.00 93.44 203 THR A N 1
ATOM 1573 C CA . THR A 1 203 ? -21.287 -2.632 -1.242 1.00 93.44 203 THR A CA 1
ATOM 1574 C C . THR A 1 203 ? -20.655 -3.930 -1.732 1.00 93.44 203 THR A C 1
ATOM 1576 O O . THR A 1 203 ? -19.571 -3.905 -2.308 1.00 93.44 203 THR A O 1
ATOM 1579 N N . SER A 1 204 ? -21.328 -5.062 -1.519 1.00 92.19 204 SER A N 1
ATOM 1580 C CA . SER A 1 204 ? -20.750 -6.411 -1.584 1.00 92.19 204 SER A CA 1
ATOM 1581 C C . SER A 1 204 ? -19.525 -6.585 -0.670 1.00 92.19 204 SER A C 1
ATOM 1583 O O . SER A 1 204 ? -18.617 -7.365 -0.962 1.00 92.19 204 SER A O 1
ATOM 1585 N N . GLY A 1 205 ? -19.498 -5.847 0.446 1.00 94.44 205 GLY A N 1
ATOM 1586 C CA . GLY A 1 205 ? -18.340 -5.699 1.326 1.00 94.44 205 GLY A CA 1
ATOM 1587 C C . GLY A 1 205 ? -17.332 -4.662 0.814 1.00 94.44 205 GLY A C 1
ATOM 1588 O O . GLY A 1 205 ? -17.436 -4.119 -0.285 1.00 94.44 205 GLY A O 1
ATOM 1589 N N . LEU A 1 206 ? -16.316 -4.377 1.622 1.00 97.19 206 LEU A N 1
ATOM 1590 C CA . LEU A 1 206 ? -15.244 -3.443 1.291 1.00 97.19 206 LEU A CA 1
ATOM 1591 C C . LEU A 1 206 ? -14.277 -4.092 0.298 1.00 97.19 206 LEU A C 1
ATOM 1593 O O . LEU A 1 206 ? -13.571 -5.047 0.635 1.00 97.19 206 LEU A O 1
ATOM 1597 N N . GLN A 1 207 ? -14.247 -3.576 -0.927 1.00 96.00 207 GLN A N 1
ATOM 1598 C CA . GLN A 1 207 ? -13.485 -4.191 -2.007 1.00 96.00 207 GLN A CA 1
ATOM 1599 C C . GLN A 1 207 ? -11.970 -3.950 -1.867 1.00 96.00 207 GLN A C 1
ATOM 1601 O O . GLN A 1 207 ? -11.533 -2.867 -1.457 1.00 96.00 207 GLN A O 1
ATOM 1606 N N . PRO A 1 208 ? -11.134 -4.938 -2.236 1.00 94.31 208 PRO A N 1
ATOM 1607 C CA . PRO A 1 208 ? -9.695 -4.752 -2.375 1.00 94.31 208 PRO A CA 1
ATOM 1608 C C . PRO A 1 208 ? -9.350 -3.575 -3.287 1.00 94.31 208 PRO A C 1
ATOM 1610 O O . PRO A 1 208 ? -10.057 -3.281 -4.246 1.00 94.31 208 PRO A O 1
ATOM 1613 N N . SER A 1 209 ? -8.224 -2.917 -3.013 1.00 94.44 209 SER A N 1
ATOM 1614 C CA . SER A 1 209 ? -7.739 -1.762 -3.778 1.00 94.44 209 SER A CA 1
ATOM 1615 C C . SER A 1 209 ? -8.575 -0.479 -3.680 1.00 94.44 209 SER A C 1
ATOM 1617 O O . SER A 1 209 ? -8.181 0.538 -4.269 1.00 94.44 209 SER A O 1
ATOM 1619 N N . ASP A 1 210 ? -9.675 -0.463 -2.923 1.00 97.00 210 ASP A N 1
ATOM 1620 C CA . ASP A 1 210 ? -10.501 0.727 -2.736 1.00 97.00 210 ASP A CA 1
ATOM 1621 C C . ASP A 1 210 ? -10.058 1.645 -1.602 1.00 97.00 210 ASP A C 1
ATOM 1623 O O . ASP A 1 210 ? -9.545 1.223 -0.570 1.00 97.00 210 ASP A O 1
ATOM 1627 N N . LEU A 1 211 ? -10.262 2.945 -1.836 1.00 96.31 211 LEU A N 1
ATOM 1628 C CA . LEU A 1 211 ? -10.143 3.984 -0.822 1.00 96.31 211 LEU A CA 1
ATOM 1629 C C . LEU A 1 211 ? -11.562 4.392 -0.436 1.00 96.31 211 LEU A C 1
ATOM 1631 O O . LEU A 1 211 ? -12.273 4.991 -1.241 1.00 96.31 211 LEU A O 1
ATOM 1635 N N . ILE A 1 212 ? -11.956 4.064 0.787 1.00 96.12 212 ILE A N 1
ATOM 1636 C CA . ILE A 1 212 ? -13.265 4.363 1.355 1.00 96.12 212 ILE A CA 1
ATOM 1637 C C . ILE A 1 212 ? -13.112 5.553 2.295 1.00 96.12 212 ILE A C 1
ATOM 1639 O O . ILE A 1 212 ? -12.324 5.507 3.233 1.00 96.12 212 ILE A O 1
ATOM 1643 N N . VAL A 1 213 ? -13.875 6.621 2.076 1.00 93.88 213 VAL A N 1
ATOM 1644 C CA . VAL A 1 213 ? -13.816 7.819 2.924 1.00 93.88 213 VAL A CA 1
ATOM 1645 C C . VAL A 1 213 ? -15.055 7.886 3.808 1.00 93.88 213 VAL A C 1
ATOM 1647 O O . VAL A 1 213 ? -16.175 7.969 3.309 1.00 93.88 213 VAL A O 1
ATOM 1650 N N . ILE A 1 214 ? -14.861 7.898 5.127 1.00 93.50 214 ILE A N 1
ATOM 1651 C CA . ILE A 1 214 ? -15.931 8.133 6.103 1.00 93.50 214 ILE A CA 1
ATOM 1652 C C . ILE A 1 214 ? -15.791 9.564 6.614 1.00 93.50 214 ILE A C 1
ATOM 1654 O O . ILE A 1 214 ? -14.930 9.877 7.441 1.00 93.50 214 ILE A O 1
ATOM 1658 N N . ALA A 1 215 ? -16.662 10.440 6.117 1.00 89.62 215 ALA A N 1
ATOM 1659 C CA . ALA A 1 215 ? -16.656 11.855 6.450 1.00 89.62 215 ALA A CA 1
ATOM 1660 C C . ALA A 1 215 ? -17.799 12.240 7.399 1.00 89.62 215 ALA A C 1
ATOM 1662 O O . ALA A 1 215 ? -18.912 11.729 7.319 1.00 89.62 215 ALA A O 1
ATOM 1663 N N . GLY A 1 216 ? -17.534 13.179 8.301 1.00 88.00 216 GLY A N 1
ATOM 1664 C CA . GLY A 1 216 ? -18.515 13.645 9.281 1.00 88.00 216 GLY A CA 1
ATOM 1665 C C . GLY A 1 216 ? -17.973 14.751 10.180 1.00 88.00 216 GLY A C 1
ATOM 1666 O O . GLY A 1 216 ? -16.759 14.951 10.295 1.00 88.00 216 GLY A O 1
ATOM 1667 N N . ARG A 1 217 ? -18.859 15.485 10.858 1.00 85.25 217 ARG A N 1
ATOM 1668 C CA . ARG A 1 217 ? -18.455 16.540 11.807 1.00 85.25 217 ARG A CA 1
ATOM 1669 C C . ARG A 1 217 ? -17.825 15.932 13.077 1.00 85.25 217 ARG A C 1
ATOM 1671 O O . ARG A 1 217 ? -17.948 14.719 13.310 1.00 85.25 217 ARG A O 1
ATOM 1678 N N . PRO A 1 218 ? -17.118 16.729 13.902 1.00 83.75 218 PRO A N 1
ATOM 1679 C CA . PRO A 1 218 ? -16.752 16.313 15.253 1.00 83.75 218 PRO A CA 1
ATOM 1680 C C . PRO A 1 218 ? -17.962 15.743 15.999 1.00 83.75 218 PRO A C 1
ATOM 1682 O O . PRO A 1 218 ? -19.086 16.209 15.814 1.00 83.75 218 PRO A O 1
ATOM 1685 N N . SER A 1 219 ? -17.735 14.707 16.803 1.00 83.75 219 SER A N 1
ATOM 1686 C CA . SER A 1 219 ? -18.768 14.041 17.611 1.00 83.75 219 SER A CA 1
ATOM 1687 C C . SER A 1 219 ? -19.896 13.322 16.848 1.00 83.75 219 SER A C 1
ATOM 1689 O O . SER A 1 219 ? -20.750 12.728 17.492 1.00 83.75 219 SER A O 1
ATOM 1691 N N . MET A 1 220 ? -19.882 13.260 15.508 1.00 90.31 220 MET A N 1
ATOM 1692 C CA . MET A 1 220 ? -20.868 12.482 14.725 1.00 90.31 220 MET A CA 1
ATOM 1693 C C . MET A 1 220 ? -20.589 10.968 14.676 1.00 90.31 220 MET A C 1
ATOM 1695 O O . MET A 1 220 ? -21.251 10.242 13.944 1.00 90.31 220 MET A O 1
ATOM 1699 N N . GLY A 1 221 ? -19.601 10.475 15.428 1.00 90.56 221 GLY A N 1
ATOM 1700 C CA . GLY A 1 221 ? -19.366 9.035 15.570 1.00 90.56 221 GLY A CA 1
ATOM 1701 C C . GLY A 1 221 ? -18.507 8.374 14.486 1.00 90.56 221 GLY A C 1
ATOM 1702 O O . GLY A 1 221 ? -18.512 7.153 14.416 1.00 90.56 221 GLY A O 1
ATOM 1703 N N . LYS A 1 222 ? -17.722 9.123 13.695 1.00 93.06 222 LYS A N 1
ATOM 1704 C CA . LYS A 1 222 ? -16.807 8.563 12.670 1.00 93.06 222 LYS A CA 1
ATOM 1705 C C . LYS A 1 222 ? -15.915 7.435 13.204 1.00 93.06 222 LYS A C 1
ATOM 1707 O O . LYS A 1 222 ? -15.978 6.312 12.718 1.00 93.06 222 LYS A O 1
ATOM 1712 N N . THR A 1 223 ? -15.148 7.722 14.259 1.00 93.00 223 THR A N 1
ATOM 1713 C CA . THR A 1 223 ? -14.258 6.744 14.899 1.00 93.00 223 THR A CA 1
ATOM 1714 C C . THR A 1 223 ? -15.047 5.583 15.503 1.00 93.00 223 THR A C 1
ATOM 1716 O O . THR A 1 223 ? -14.605 4.445 15.452 1.00 93.00 223 THR A O 1
ATOM 1719 N N . ALA A 1 224 ? -16.249 5.835 16.040 1.00 94.31 224 ALA A N 1
ATOM 1720 C CA . ALA A 1 224 ? -17.099 4.759 16.546 1.00 94.31 224 ALA A CA 1
ATOM 1721 C C . ALA A 1 224 ? -17.541 3.813 15.418 1.00 94.31 224 ALA A C 1
ATOM 1723 O O . ALA A 1 224 ? -17.422 2.602 15.578 1.00 94.31 224 ALA A O 1
ATOM 1724 N N . LEU A 1 225 ? -17.983 4.347 14.276 1.00 96.25 225 LEU A N 1
ATOM 1725 C CA . LEU A 1 225 ? -18.346 3.549 13.106 1.00 96.25 225 LEU A CA 1
ATOM 1726 C C . LEU A 1 225 ? -17.153 2.726 12.603 1.00 96.25 225 LEU A C 1
ATOM 1728 O O . LEU A 1 225 ? -17.279 1.518 12.440 1.00 96.25 225 LEU A O 1
ATOM 1732 N N . ALA A 1 226 ? -15.987 3.350 12.430 1.00 96.50 226 ALA A N 1
ATOM 1733 C CA . ALA A 1 226 ? -14.791 2.660 11.951 1.00 96.50 226 ALA A CA 1
ATOM 1734 C C . ALA A 1 226 ? -14.308 1.553 12.891 1.00 96.50 226 ALA A C 1
ATOM 1736 O O . ALA A 1 226 ? -13.950 0.477 12.424 1.00 96.50 226 ALA A O 1
ATOM 1737 N N . LEU A 1 227 ? -14.345 1.776 14.208 1.00 96.56 227 LEU A N 1
ATOM 1738 C CA . LEU A 1 227 ? -13.991 0.741 15.180 1.00 96.56 227 LEU A CA 1
ATOM 1739 C C . LEU A 1 227 ? -14.985 -0.424 15.180 1.00 96.56 227 LEU A C 1
ATOM 1741 O O . LEU A 1 227 ? -14.565 -1.562 15.349 1.00 96.56 227 LEU A O 1
ATOM 1745 N N . ASN A 1 228 ? -16.278 -0.167 14.956 1.00 97.06 228 ASN A N 1
ATOM 1746 C CA . ASN A 1 228 ? -17.264 -1.242 14.812 1.00 97.06 228 ASN A CA 1
ATOM 1747 C C . ASN A 1 228 ? -17.012 -2.059 13.537 1.00 97.06 228 ASN A C 1
ATOM 1749 O O . ASN A 1 228 ? -17.024 -3.283 13.597 1.00 97.06 228 ASN A O 1
ATOM 1753 N N . ILE A 1 229 ? -16.706 -1.398 12.415 1.00 98.00 229 ILE A N 1
ATOM 1754 C CA . ILE A 1 229 ? -16.308 -2.077 11.171 1.00 98.00 229 ILE A CA 1
ATOM 1755 C C . ILE A 1 229 ? -15.054 -2.925 11.402 1.00 98.00 229 ILE A C 1
ATOM 1757 O O . ILE A 1 229 ? -15.047 -4.102 11.050 1.00 98.00 229 ILE A O 1
ATOM 1761 N N . ALA A 1 230 ? -14.016 -2.354 12.026 1.00 97.62 230 ALA A N 1
ATOM 1762 C CA . ALA A 1 230 ? -12.774 -3.059 12.338 1.00 97.62 230 ALA A CA 1
ATOM 1763 C C . ALA A 1 230 ? -13.028 -4.306 13.182 1.00 97.62 230 ALA A C 1
ATOM 1765 O O . ALA A 1 230 ? -12.522 -5.380 12.875 1.00 97.62 230 ALA A O 1
ATOM 1766 N N . GLN A 1 231 ? -13.834 -4.156 14.230 1.00 96.31 231 GLN A N 1
ATOM 1767 C CA . GLN A 1 231 ? -14.160 -5.240 15.134 1.00 96.31 231 GLN A CA 1
ATOM 1768 C C . GLN A 1 231 ? -14.927 -6.357 14.424 1.00 96.31 231 GLN A C 1
ATOM 1770 O O . GLN A 1 231 ? -14.528 -7.512 14.513 1.00 96.31 231 GLN A O 1
ATOM 1775 N N . ASN A 1 232 ? -15.982 -6.023 13.681 1.00 96.19 232 ASN A N 1
ATOM 1776 C CA . ASN A 1 232 ? -16.764 -7.015 12.947 1.00 96.19 232 ASN A CA 1
ATOM 1777 C C . ASN A 1 232 ? -15.924 -7.725 11.873 1.00 96.19 232 ASN A C 1
ATOM 1779 O O . ASN A 1 232 ? -16.016 -8.941 11.729 1.00 96.19 232 ASN A O 1
ATOM 1783 N N . SER A 1 233 ? -15.072 -6.980 11.157 1.00 96.75 233 SER A N 1
ATOM 1784 C CA . SER A 1 233 ? -14.144 -7.542 10.164 1.00 96.75 233 SER A CA 1
ATOM 1785 C C . SER A 1 233 ? -13.179 -8.536 10.816 1.00 96.75 233 SER A C 1
ATOM 1787 O O . SER A 1 233 ? -12.992 -9.644 10.317 1.00 96.75 233 SER A O 1
ATOM 1789 N N . ALA A 1 234 ? -12.591 -8.155 11.953 1.00 96.19 234 ALA A N 1
ATOM 1790 C CA . ALA A 1 234 ? -11.652 -8.990 12.693 1.00 96.19 234 ALA A CA 1
ATOM 1791 C C . ALA A 1 234 ? -12.315 -10.255 13.251 1.00 96.19 234 ALA A C 1
ATOM 1793 O O . ALA A 1 234 ? -11.744 -11.337 13.135 1.00 96.19 234 ALA A O 1
ATOM 1794 N N . GLU A 1 235 ? -13.533 -10.144 13.791 1.00 93.31 235 GLU A N 1
ATOM 1795 C CA . GLU A 1 235 ? -14.321 -11.290 14.267 1.00 93.31 235 GLU A CA 1
ATOM 1796 C C . GLU A 1 235 ? -14.731 -12.230 13.114 1.00 93.31 235 GLU A C 1
ATOM 1798 O O . GLU A 1 235 ? -14.833 -13.438 13.316 1.00 93.31 235 GLU A O 1
ATOM 1803 N N . ALA A 1 236 ? -14.885 -11.708 11.892 1.00 92.62 236 ALA A N 1
ATOM 1804 C CA . ALA A 1 236 ? -15.067 -12.502 10.673 1.00 92.62 236 ALA A CA 1
ATOM 1805 C C . ALA A 1 236 ? -13.753 -13.091 10.110 1.00 92.62 236 ALA A C 1
ATOM 1807 O O . ALA A 1 236 ? -13.760 -13.715 9.049 1.00 92.62 236 ALA A O 1
ATOM 1808 N N . GLY A 1 237 ? -12.626 -12.914 10.808 1.00 92.88 237 GLY A N 1
ATOM 1809 C CA . GLY A 1 237 ? -11.332 -13.496 10.453 1.00 92.88 237 GLY A CA 1
ATOM 1810 C C . GLY A 1 237 ? -10.481 -12.652 9.505 1.00 92.88 237 GLY A C 1
ATOM 1811 O O . GLY A 1 237 ? -9.482 -13.155 8.993 1.00 92.88 237 GLY A O 1
ATOM 1812 N N . PHE A 1 238 ? -10.831 -11.384 9.267 1.00 96.31 238 PHE A N 1
ATOM 1813 C CA . PHE A 1 238 ? -10.039 -10.460 8.451 1.00 96.31 238 PHE A CA 1
ATOM 1814 C C . PHE A 1 238 ? -9.104 -9.619 9.337 1.00 96.31 238 PHE A C 1
ATOM 1816 O O . PHE A 1 238 ? -9.589 -8.752 10.060 1.00 96.31 238 PHE A O 1
ATOM 1823 N N . PRO A 1 239 ? -7.769 -9.800 9.284 1.00 98.00 239 PRO A N 1
ATOM 1824 C CA . PRO A 1 239 ? -6.840 -8.985 10.065 1.00 98.00 239 PRO A CA 1
ATOM 1825 C C . PRO A 1 239 ? -6.909 -7.494 9.707 1.00 98.00 239 PRO A C 1
ATOM 1827 O O . PRO A 1 239 ? -6.858 -7.132 8.527 1.00 98.00 239 PRO A O 1
ATOM 1830 N N . VAL A 1 240 ? -6.989 -6.625 10.717 1.00 98.31 240 VAL A N 1
ATOM 1831 C CA . VAL A 1 240 ? -7.207 -5.177 10.554 1.00 98.31 240 VAL A CA 1
ATOM 1832 C C . VAL A 1 240 ? -6.048 -4.380 11.142 1.00 98.31 240 VAL A C 1
ATOM 1834 O O . VAL A 1 240 ? -5.654 -4.607 12.281 1.00 98.31 240 VAL A O 1
ATOM 1837 N N . ALA A 1 241 ? -5.534 -3.403 10.396 1.00 98.06 241 ALA A N 1
ATOM 1838 C CA . ALA A 1 241 ? -4.587 -2.410 10.902 1.00 98.06 241 ALA A CA 1
ATOM 1839 C C . ALA A 1 241 ? -5.283 -1.058 11.106 1.00 98.06 241 ALA A C 1
ATOM 1841 O O . ALA A 1 241 ? -5.978 -0.580 10.212 1.00 98.06 241 ALA A O 1
ATOM 1842 N N . ILE A 1 242 ? -5.080 -0.427 12.260 1.00 97.69 242 ILE A N 1
ATOM 1843 C CA . ILE A 1 242 ? -5.646 0.873 12.625 1.00 97.69 242 ILE A CA 1
ATOM 1844 C C . ILE A 1 242 ? -4.497 1.834 12.926 1.00 97.69 242 ILE A C 1
ATOM 1846 O O . ILE A 1 242 ? -3.752 1.634 13.881 1.00 97.69 242 ILE A O 1
ATOM 1850 N N . PHE A 1 243 ? -4.392 2.894 12.136 1.00 95.62 243 PHE A N 1
ATOM 1851 C CA . PHE A 1 243 ? -3.483 4.013 12.354 1.00 95.62 243 PHE A CA 1
ATOM 1852 C C . PHE A 1 243 ? -4.282 5.176 12.930 1.00 95.62 243 PHE A C 1
ATOM 1854 O O . PHE A 1 243 ? -5.163 5.714 12.260 1.00 95.62 243 PHE A O 1
ATOM 1861 N N . SER A 1 244 ? -4.005 5.540 14.176 1.00 92.25 244 SER A N 1
ATOM 1862 C CA . SER A 1 244 ? -4.752 6.552 14.916 1.00 92.25 244 SER A CA 1
ATOM 1863 C C . SER A 1 244 ? -3.857 7.715 15.292 1.00 92.25 244 SER A C 1
ATOM 1865 O O . SER A 1 244 ? -3.001 7.596 16.161 1.00 92.25 244 SER A O 1
ATOM 1867 N N . LEU A 1 245 ? -4.085 8.861 14.654 1.00 86.25 245 LEU A N 1
ATOM 1868 C CA . LEU A 1 245 ? -3.308 10.076 14.907 1.00 86.25 245 LEU A CA 1
ATOM 1869 C C . LEU A 1 245 ? -3.954 10.971 15.979 1.00 86.25 245 LEU A C 1
ATOM 1871 O O . LEU A 1 245 ? -3.305 11.879 16.494 1.00 86.25 245 LEU A O 1
ATOM 1875 N N . GLU A 1 246 ? -5.231 10.740 16.306 1.00 81.31 246 GLU A N 1
ATOM 1876 C CA . GLU A 1 246 ? -5.991 11.536 17.285 1.00 81.31 246 GLU A CA 1
ATOM 1877 C C . GLU A 1 246 ? -6.023 10.921 18.678 1.00 81.31 246 GLU A C 1
ATOM 1879 O O . GLU A 1 246 ? -5.976 11.622 19.690 1.00 81.31 246 GLU A O 1
ATOM 1884 N N . MET A 1 247 ? -6.199 9.603 18.719 1.00 89.81 247 MET A N 1
ATOM 1885 C CA . MET A 1 247 ? -6.518 8.867 19.929 1.00 89.81 247 MET A CA 1
ATOM 1886 C C . MET A 1 247 ? -5.394 7.907 20.283 1.00 89.81 247 MET A C 1
ATOM 1888 O O . MET A 1 247 ? -4.841 7.251 19.401 1.00 89.81 247 MET A O 1
ATOM 1892 N N . SER A 1 248 ? -5.119 7.766 21.581 1.00 93.50 248 SER A N 1
ATOM 1893 C CA . SER A 1 248 ? -4.161 6.763 22.049 1.00 93.50 248 SER A CA 1
ATOM 1894 C C . SER A 1 248 ? -4.720 5.350 21.886 1.00 93.50 248 SER A C 1
ATOM 1896 O O . SER A 1 248 ? -5.943 5.132 21.905 1.00 93.50 248 SER A O 1
ATOM 1898 N N . LYS A 1 249 ? -3.826 4.365 21.796 1.00 94.50 249 LYS A N 1
ATOM 1899 C CA . LYS A 1 249 ? -4.199 2.946 21.717 1.00 94.50 249 LYS A CA 1
ATOM 1900 C C . LYS A 1 249 ? -5.067 2.499 22.895 1.00 94.50 249 LYS A C 1
ATOM 1902 O O . LYS A 1 249 ? -6.003 1.730 22.698 1.00 94.50 249 LYS A O 1
ATOM 1907 N N . GLU A 1 250 ? -4.846 3.032 24.099 1.00 94.44 250 GLU A N 1
ATOM 1908 C CA . GLU A 1 250 ? -5.660 2.721 25.280 1.00 94.44 250 GLU A CA 1
ATOM 1909 C C . GLU A 1 250 ? -7.091 3.244 25.123 1.00 94.44 250 GLU A C 1
ATOM 1911 O O . GLU A 1 250 ? -8.051 2.560 25.481 1.00 94.44 250 GLU A O 1
ATOM 1916 N N . GLN A 1 251 ? -7.265 4.443 24.556 1.00 94.31 251 GLN A N 1
ATOM 1917 C CA . GLN A 1 251 ? -8.596 5.001 24.330 1.00 94.31 251 GLN A CA 1
ATOM 1918 C C . GLN A 1 251 ? -9.376 4.217 23.268 1.00 94.31 251 GLN A C 1
ATOM 1920 O O . GLN A 1 251 ? -10.598 4.081 23.393 1.00 94.31 251 GLN A O 1
ATOM 1925 N N . LEU A 1 252 ? -8.696 3.716 22.233 1.00 95.06 252 LEU A N 1
ATOM 1926 C CA . LEU A 1 252 ? -9.298 2.847 21.222 1.00 95.06 252 LEU A CA 1
ATOM 1927 C C . LEU A 1 252 ? -9.649 1.475 21.804 1.00 95.06 252 LEU A C 1
ATOM 1929 O O . LEU A 1 252 ? -10.780 1.019 21.636 1.00 95.06 252 LEU A O 1
ATOM 1933 N N . ALA A 1 253 ? -8.738 0.866 22.567 1.00 94.75 253 ALA A N 1
ATOM 1934 C CA . ALA A 1 253 ? -8.967 -0.413 23.236 1.00 94.75 253 ALA A CA 1
ATOM 1935 C C . ALA A 1 253 ? -10.165 -0.350 24.198 1.00 94.75 253 ALA A C 1
ATOM 1937 O O . ALA A 1 253 ? -11.031 -1.223 24.167 1.00 94.75 253 ALA A O 1
ATOM 1938 N N . GLN A 1 254 ? -10.288 0.721 24.992 1.00 94.88 254 GLN A N 1
ATOM 1939 C CA . GLN A 1 254 ? -11.455 0.940 25.855 1.00 94.88 254 GLN A CA 1
ATOM 1940 C C . GLN A 1 254 ? -12.765 1.013 25.064 1.00 94.88 254 GLN A C 1
ATOM 1942 O O . GLN A 1 254 ? -13.786 0.515 25.533 1.00 94.88 254 GLN A O 1
ATOM 1947 N N . ARG A 1 255 ? -12.762 1.634 23.877 1.00 95.62 255 ARG A N 1
ATOM 1948 C CA . ARG A 1 255 ? -13.955 1.726 23.021 1.00 95.62 255 ARG A CA 1
ATOM 1949 C C . ARG A 1 255 ? -14.335 0.381 22.418 1.00 95.62 255 ARG A C 1
ATOM 1951 O O . ARG A 1 255 ? -15.516 0.050 22.446 1.00 95.62 255 ARG A O 1
ATOM 1958 N N . LEU A 1 256 ? -13.364 -0.383 21.917 1.00 95.75 256 LEU A N 1
ATOM 1959 C CA . LEU A 1 256 ? -13.586 -1.746 21.420 1.00 95.75 256 LEU A CA 1
ATOM 1960 C C . LEU A 1 256 ? -14.159 -2.635 22.530 1.00 95.75 256 LEU A C 1
ATOM 1962 O O . LEU A 1 256 ? -15.186 -3.287 22.345 1.00 95.75 256 LEU A O 1
ATOM 1966 N N . LEU A 1 257 ? -13.564 -2.575 23.725 1.00 95.19 257 LEU A N 1
ATOM 1967 C CA . LEU A 1 257 ? -14.029 -3.325 24.888 1.00 95.19 257 LEU A CA 1
ATOM 1968 C C . LEU A 1 257 ? -15.445 -2.921 25.312 1.00 95.19 257 LEU A C 1
ATOM 1970 O O . LEU A 1 257 ? -16.294 -3.788 25.511 1.00 95.19 257 LEU A O 1
ATOM 1974 N N . ALA A 1 258 ? -15.721 -1.618 25.413 1.00 95.88 258 ALA A N 1
ATOM 1975 C CA . ALA A 1 258 ? -17.046 -1.099 25.752 1.00 95.88 258 ALA A CA 1
ATOM 1976 C C . ALA A 1 258 ? -18.108 -1.541 24.733 1.00 95.88 258 ALA A C 1
ATOM 1978 O O . ALA A 1 258 ? -19.184 -2.000 25.124 1.00 95.88 258 ALA A O 1
ATOM 1979 N N . SER A 1 259 ? -17.777 -1.444 23.439 1.00 94.88 259 SER A N 1
ATOM 1980 C CA . SER A 1 259 ? -18.637 -1.863 22.328 1.00 94.88 259 SER A CA 1
ATOM 1981 C C . SER A 1 259 ? -18.983 -3.346 22.440 1.00 94.88 259 SER A C 1
ATOM 1983 O O . SER A 1 259 ? -20.159 -3.719 22.443 1.00 94.88 259 SER A O 1
ATOM 1985 N N . ARG A 1 260 ? -17.969 -4.199 22.643 1.00 94.50 260 ARG A N 1
ATOM 1986 C CA . ARG A 1 260 ? -18.167 -5.649 22.713 1.00 94.50 260 ARG A CA 1
ATOM 1987 C C . ARG A 1 260 ? -18.895 -6.102 23.972 1.00 94.50 260 ARG A C 1
ATOM 1989 O O . ARG A 1 260 ? -19.787 -6.944 23.893 1.00 94.50 260 ARG A O 1
ATOM 1996 N N . ALA A 1 261 ? -18.533 -5.539 25.123 1.00 95.69 261 ALA A N 1
ATOM 1997 C CA . ALA A 1 261 ? -19.130 -5.875 26.413 1.00 95.69 261 ALA A CA 1
ATOM 1998 C C . ALA A 1 261 ? -20.542 -5.291 26.589 1.00 95.69 261 ALA A C 1
ATOM 2000 O O . ALA A 1 261 ? -21.260 -5.699 27.503 1.00 95.69 261 ALA A O 1
ATOM 2001 N N . LYS A 1 262 ? -20.944 -4.332 25.739 1.00 95.38 262 LYS A N 1
ATOM 2002 C CA . LYS A 1 262 ? -22.163 -3.523 25.903 1.00 95.38 262 LYS A CA 1
ATOM 2003 C C . LYS A 1 262 ? -22.213 -2.853 27.282 1.00 95.38 262 LYS A C 1
ATOM 2005 O O . LYS A 1 262 ? -23.240 -2.863 27.962 1.00 95.38 262 LYS A O 1
ATOM 2010 N N . VAL A 1 263 ? -21.074 -2.299 27.696 1.00 95.88 263 VAL A N 1
ATOM 2011 C CA . VAL A 1 263 ? -20.901 -1.577 28.963 1.00 95.88 263 VAL A CA 1
ATOM 2012 C C . VAL A 1 263 ? -20.654 -0.105 28.662 1.00 95.88 263 VAL A C 1
ATOM 2014 O O . VAL A 1 263 ? -19.967 0.251 27.707 1.00 95.88 263 VAL A O 1
ATOM 2017 N N . ASP A 1 264 ? -21.226 0.761 29.493 1.00 95.75 264 ASP A N 1
ATOM 2018 C CA . ASP A 1 264 ? -21.060 2.205 29.383 1.00 95.75 264 ASP A CA 1
ATOM 2019 C C . ASP A 1 264 ? -19.572 2.611 29.453 1.00 95.75 264 ASP A C 1
ATOM 2021 O O . ASP A 1 264 ? -18.858 2.310 30.416 1.00 95.75 264 ASP A O 1
ATOM 2025 N N . LEU A 1 265 ? -19.107 3.332 28.428 1.00 94.38 265 LEU A N 1
ATOM 2026 C CA . LEU A 1 265 ? -17.709 3.750 28.308 1.00 94.38 265 LEU A CA 1
ATOM 2027 C C . LEU A 1 265 ? -17.276 4.704 29.432 1.00 94.38 265 LEU A C 1
ATOM 2029 O O . LEU A 1 265 ? -16.121 4.666 29.857 1.00 94.38 265 LEU A O 1
ATOM 2033 N N . HIS A 1 266 ? -18.170 5.564 29.927 1.00 94.62 266 HIS A N 1
ATOM 2034 C CA . HIS A 1 266 ? -17.861 6.465 31.034 1.00 94.62 266 HIS A CA 1
ATOM 2035 C C . HIS A 1 266 ? -17.651 5.684 32.336 1.00 94.62 266 HIS A C 1
ATOM 2037 O O . HIS A 1 266 ? -16.754 6.027 33.107 1.00 94.62 266 HIS A O 1
ATOM 2043 N N . ARG A 1 267 ? -18.394 4.598 32.580 1.00 94.88 267 ARG A N 1
ATOM 2044 C CA . ARG A 1 267 ? -18.139 3.713 33.735 1.00 94.88 267 ARG A CA 1
ATOM 2045 C C . ARG A 1 267 ? -16.783 3.027 33.654 1.00 94.88 267 ARG A C 1
ATOM 2047 O O . ARG A 1 267 ? -16.068 3.020 34.651 1.00 94.88 267 ARG A O 1
ATOM 2054 N N . ILE A 1 268 ? -16.404 2.536 32.473 1.00 93.38 268 ILE A N 1
ATOM 2055 C CA . ILE A 1 268 ? -15.074 1.951 32.241 1.00 93.38 268 ILE A CA 1
ATOM 2056 C C . ILE A 1 268 ? -13.983 2.995 32.509 1.00 93.38 268 ILE A C 1
ATOM 2058 O O . ILE A 1 268 ? -13.051 2.734 33.263 1.00 93.38 268 ILE A O 1
ATOM 2062 N N . ARG A 1 269 ? -14.127 4.210 31.963 1.00 91.75 269 ARG A N 1
ATOM 2063 C CA . ARG A 1 269 ? -13.155 5.302 32.149 1.00 91.75 269 ARG A CA 1
ATOM 2064 C C . ARG A 1 269 ? -13.050 5.803 33.585 1.00 91.75 269 ARG A C 1
ATOM 2066 O O . ARG A 1 269 ? -11.965 6.153 34.026 1.00 91.75 269 ARG A O 1
ATOM 2073 N N . SER A 1 270 ? -14.173 5.881 34.294 1.00 93.31 270 SER A N 1
ATOM 2074 C CA . SER A 1 270 ? -14.227 6.383 35.673 1.00 93.31 270 SER A CA 1
ATOM 2075 C C . SER A 1 270 ? -13.942 5.310 36.727 1.00 93.31 270 SER A C 1
ATOM 2077 O O . SER A 1 270 ? -13.896 5.635 37.911 1.00 93.31 270 SER A O 1
ATOM 2079 N N . GLY A 1 271 ? -13.808 4.040 36.329 1.00 91.50 271 GLY A N 1
ATOM 2080 C CA . GLY A 1 271 ? -13.662 2.902 37.241 1.00 91.50 271 GLY A CA 1
ATOM 2081 C C . GLY A 1 271 ? -14.928 2.563 38.039 1.00 91.50 271 GLY A C 1
ATOM 2082 O O . GLY A 1 271 ? -14.903 1.662 38.873 1.00 91.50 271 GLY A O 1
ATOM 2083 N N . LYS A 1 272 ? -16.054 3.246 37.791 1.00 94.50 272 LYS A N 1
ATOM 2084 C CA . LYS A 1 272 ? -17.337 3.046 38.491 1.00 94.50 272 LYS A CA 1
ATOM 2085 C C . LYS A 1 272 ? -18.136 1.890 37.878 1.00 94.50 272 LYS A C 1
ATOM 2087 O O . LYS A 1 272 ? -19.291 2.060 37.480 1.00 94.50 272 LYS A O 1
ATOM 2092 N N . LEU A 1 273 ? -17.488 0.735 37.754 1.00 94.06 273 LEU A N 1
ATOM 2093 C CA . LEU A 1 273 ? -18.088 -0.492 37.238 1.00 94.06 273 LEU A CA 1
ATOM 2094 C C . LEU A 1 273 ? -18.985 -1.134 38.292 1.00 94.06 273 LEU A C 1
ATOM 2096 O O . LEU A 1 273 ? -18.671 -1.140 39.483 1.00 94.06 273 LEU A O 1
ATOM 2100 N N . LYS A 1 274 ? -20.104 -1.698 37.848 1.00 94.12 274 LYS A N 1
ATOM 2101 C CA . LYS A 1 274 ? -20.955 -2.522 38.702 1.00 94.12 274 LYS A CA 1
ATOM 2102 C C . LYS A 1 274 ? -20.456 -3.965 38.712 1.00 94.12 274 LYS A C 1
ATOM 2104 O O . LYS A 1 274 ? -19.805 -4.414 37.772 1.00 94.12 274 LYS A O 1
ATOM 2109 N N . ASN A 1 275 ? -20.865 -4.738 39.718 1.00 94.00 275 ASN A N 1
ATOM 2110 C CA . ASN A 1 275 ? -20.564 -6.174 39.783 1.00 94.00 275 ASN A CA 1
ATOM 2111 C C . ASN A 1 275 ? -21.051 -6.944 38.537 1.00 94.00 275 ASN A C 1
ATOM 2113 O O . ASN A 1 275 ? -20.400 -7.890 38.114 1.00 94.00 275 ASN A O 1
ATOM 2117 N N . GLU A 1 276 ? -22.149 -6.501 37.913 1.00 94.94 276 GLU A N 1
ATOM 2118 C CA . GLU A 1 276 ? -22.687 -7.073 36.667 1.00 94.94 276 GLU A CA 1
ATOM 2119 C C . GLU A 1 276 ? -21.862 -6.750 35.405 1.00 94.94 276 GLU A C 1
ATOM 2121 O O . GLU A 1 276 ? -22.007 -7.433 34.389 1.00 94.94 276 GLU A O 1
ATOM 2126 N N . ASP A 1 277 ? -21.008 -5.722 35.443 1.00 95.25 277 ASP A N 1
ATOM 2127 C CA . ASP A 1 277 ? -20.201 -5.309 34.290 1.00 95.25 277 ASP A CA 1
ATOM 2128 C C . ASP A 1 277 ? -18.959 -6.204 34.135 1.00 95.25 277 ASP A C 1
ATOM 2130 O O . ASP A 1 277 ? -18.547 -6.500 33.013 1.00 95.25 277 ASP A O 1
ATOM 2134 N N . TRP A 1 278 ? -18.392 -6.693 35.245 1.00 94.00 278 TRP A N 1
ATOM 2135 C CA . TRP A 1 278 ? -17.169 -7.503 35.243 1.00 94.00 278 TRP A CA 1
ATOM 2136 C C . TRP A 1 278 ? -17.274 -8.781 34.398 1.00 94.00 278 TRP A C 1
ATOM 2138 O O . TRP A 1 278 ? -16.415 -8.967 33.537 1.00 94.00 278 TRP A O 1
ATOM 2148 N N . PRO A 1 279 ? -18.317 -9.629 34.527 1.00 96.50 279 PRO A N 1
ATOM 2149 C CA . PRO A 1 279 ? -18.443 -10.820 33.683 1.00 96.50 279 PRO A CA 1
ATOM 2150 C C . PRO A 1 279 ? -18.529 -10.499 32.182 1.00 96.50 279 PRO A C 1
ATOM 2152 O O . PRO A 1 279 ? -17.959 -11.217 31.355 1.00 96.50 279 PRO A O 1
ATOM 2155 N N . LYS A 1 280 ? -19.204 -9.397 31.816 1.00 96.50 280 LYS A N 1
ATOM 2156 C CA . LYS A 1 280 ? -19.325 -8.945 30.419 1.00 96.50 280 LYS A CA 1
ATOM 2157 C C . LYS A 1 280 ? -17.976 -8.496 29.866 1.00 96.50 280 LYS A C 1
ATOM 2159 O O . LYS A 1 280 ? -17.622 -8.864 28.748 1.00 96.50 280 LYS A O 1
ATOM 2164 N N . LEU A 1 281 ? -17.221 -7.736 30.659 1.00 95.25 281 LEU A N 1
ATOM 2165 C CA . LEU A 1 281 ? -15.883 -7.271 30.300 1.00 95.25 281 LEU A CA 1
ATOM 2166 C C . LEU A 1 281 ? -14.908 -8.437 30.147 1.00 95.25 281 LEU A C 1
ATOM 2168 O O . LEU A 1 281 ? -14.201 -8.486 29.149 1.00 95.25 281 LEU A O 1
ATOM 2172 N N . THR A 1 282 ? -14.911 -9.404 31.067 1.00 94.94 282 THR A N 1
ATOM 2173 C CA . THR A 1 282 ? -14.053 -10.596 30.973 1.00 94.94 282 THR A CA 1
ATOM 2174 C C . THR A 1 282 ? -14.339 -11.398 29.704 1.00 94.94 282 THR A C 1
ATOM 2176 O O . THR A 1 282 ? -13.412 -11.786 28.998 1.00 94.94 282 THR A O 1
ATOM 2179 N N . THR A 1 283 ? -15.618 -11.591 29.367 1.00 95.12 283 THR A N 1
ATOM 2180 C CA . THR A 1 283 ? -16.014 -12.290 28.131 1.00 95.12 283 THR A CA 1
ATOM 2181 C C . THR A 1 283 ? -15.538 -11.532 26.888 1.00 95.12 283 THR A C 1
ATOM 2183 O O . THR A 1 283 ? -14.962 -12.120 25.977 1.00 95.12 283 THR A O 1
ATOM 2186 N N . ALA A 1 284 ? -15.737 -10.213 26.860 1.00 94.88 284 ALA A N 1
ATOM 2187 C CA . ALA A 1 284 ? -15.308 -9.366 25.753 1.00 94.88 284 ALA A CA 1
ATOM 2188 C C . ALA A 1 284 ? -13.779 -9.304 25.600 1.00 94.88 284 ALA A C 1
ATOM 2190 O O . ALA A 1 284 ? -13.288 -9.296 24.474 1.00 94.88 284 ALA A O 1
ATOM 2191 N N . LEU A 1 285 ? -13.032 -9.294 26.709 1.00 93.75 285 LEU A N 1
ATOM 2192 C CA . LEU A 1 285 ? -11.569 -9.346 26.704 1.00 93.75 285 LEU A CA 1
ATOM 2193 C C . LEU A 1 285 ? -11.057 -10.626 26.045 1.00 93.75 285 LEU A C 1
ATOM 2195 O O . LEU A 1 285 ? -10.139 -10.538 25.241 1.00 93.75 285 LEU A O 1
ATOM 2199 N N . GLY A 1 286 ? -11.668 -11.781 26.331 1.00 92.50 286 GLY A N 1
ATOM 2200 C CA . GLY A 1 286 ? -11.291 -13.044 25.687 1.00 92.50 286 GLY A CA 1
ATOM 2201 C C . GLY A 1 286 ? -11.437 -12.997 24.163 1.00 92.50 286 GLY A C 1
ATOM 2202 O O . GLY A 1 286 ? -10.535 -13.411 23.447 1.00 92.50 286 GLY A O 1
ATOM 2203 N N . ILE A 1 287 ? -12.531 -12.417 23.661 1.00 91.56 287 ILE A N 1
ATOM 2204 C CA . ILE A 1 287 ? -12.769 -12.266 22.214 1.00 91.56 287 ILE A CA 1
ATOM 2205 C C . ILE A 1 287 ? -11.765 -11.288 21.589 1.00 91.56 287 ILE A C 1
ATOM 2207 O O . ILE A 1 287 ? -11.184 -11.570 20.543 1.00 91.56 287 ILE A O 1
ATOM 2211 N N . LEU A 1 288 ? -11.546 -10.136 22.230 1.00 91.56 288 LEU A N 1
ATOM 2212 C CA . LEU A 1 288 ? -10.626 -9.116 21.722 1.00 91.56 288 LEU A CA 1
ATOM 2213 C C . LEU A 1 288 ? -9.162 -9.562 21.767 1.00 91.56 288 LEU A C 1
ATOM 2215 O O . LEU A 1 288 ? -8.388 -9.130 20.921 1.00 91.56 288 LEU A O 1
ATOM 2219 N N . TYR A 1 289 ? -8.787 -10.418 22.718 1.00 91.06 289 TYR A N 1
ATOM 2220 C CA . TYR A 1 289 ? -7.434 -10.962 22.830 1.00 91.06 289 TYR A CA 1
ATOM 2221 C C . TYR A 1 289 ? -7.048 -11.820 21.616 1.00 91.06 289 TYR A C 1
ATOM 2223 O O . TYR A 1 289 ? -5.928 -11.718 21.128 1.00 91.06 289 TYR A O 1
ATOM 2231 N N . GLU A 1 290 ? -7.994 -12.604 21.096 1.00 90.38 290 GLU A N 1
ATOM 2232 C CA . GLU A 1 290 ? -7.804 -13.448 19.906 1.00 90.38 290 GLU A CA 1
ATOM 2233 C C . GLU A 1 290 ? -8.052 -12.691 18.585 1.00 90.38 290 GLU A C 1
ATOM 2235 O O . GLU A 1 290 ? -7.811 -13.214 17.497 1.00 90.38 290 GLU A O 1
ATOM 2240 N N . SER A 1 291 ? -8.560 -11.456 18.650 1.00 92.75 291 SER A N 1
ATOM 2241 C CA . SER A 1 291 ? -8.928 -10.690 17.458 1.00 92.75 291 SER A CA 1
ATOM 2242 C C . SER A 1 291 ? -7.685 -10.144 16.742 1.00 92.75 291 SER A C 1
ATOM 2244 O O . SER A 1 291 ? -6.863 -9.476 17.374 1.00 92.75 291 SER A O 1
ATOM 2246 N N . PRO A 1 292 ? -7.551 -10.321 15.413 1.00 95.38 292 PRO A N 1
ATOM 2247 C CA . PRO A 1 292 ? -6.383 -9.870 14.654 1.00 95.38 292 PRO A CA 1
ATOM 2248 C C . PRO A 1 292 ? -6.425 -8.356 14.355 1.00 95.38 292 PRO A C 1
ATOM 2250 O O . PRO A 1 292 ? -6.432 -7.939 13.196 1.00 95.38 292 PRO A O 1
ATOM 2253 N N . ILE A 1 293 ? -6.475 -7.522 15.398 1.00 97.50 293 ILE A N 1
ATOM 2254 C CA . ILE A 1 293 ? -6.502 -6.055 15.311 1.00 97.50 293 ILE A CA 1
ATOM 2255 C C . ILE A 1 293 ? -5.147 -5.493 15.751 1.00 97.50 293 ILE A C 1
ATOM 2257 O O . ILE A 1 293 ? -4.714 -5.682 16.885 1.00 97.50 293 ILE A O 1
ATOM 2261 N N . PHE A 1 294 ? -4.503 -4.739 14.865 1.00 97.69 294 PHE A N 1
ATOM 2262 C CA . PHE A 1 294 ? -3.203 -4.110 15.090 1.00 97.69 294 PHE A CA 1
ATOM 2263 C C . PHE A 1 294 ? -3.381 -2.595 15.153 1.00 97.69 294 PHE A C 1
ATOM 2265 O O . PHE A 1 294 ? -3.938 -2.009 14.229 1.00 97.69 294 PHE A O 1
ATOM 2272 N N . ILE A 1 295 ? -2.917 -1.955 16.228 1.00 96.62 295 ILE A N 1
ATOM 2273 C CA . ILE A 1 295 ? -3.088 -0.513 16.447 1.00 96.62 295 ILE A CA 1
ATOM 2274 C C . ILE A 1 295 ? -1.724 0.172 16.469 1.00 96.62 295 ILE A C 1
ATOM 2276 O O . ILE A 1 295 ? -0.820 -0.260 17.183 1.00 96.62 295 ILE A O 1
AT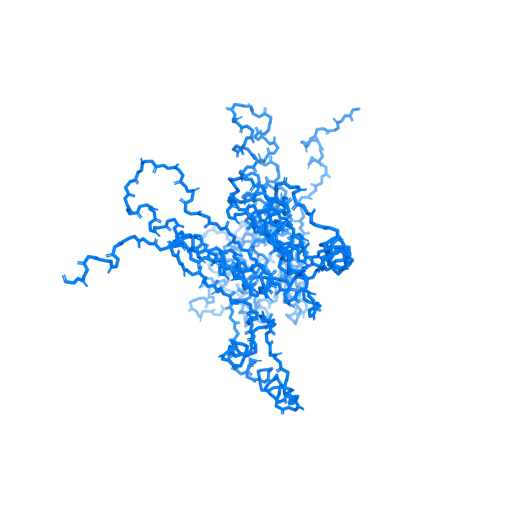OM 2280 N N . ASP A 1 296 ? -1.614 1.266 15.726 1.00 95.25 296 ASP A N 1
ATOM 2281 C CA . ASP A 1 296 ? -0.517 2.220 15.801 1.00 95.25 296 ASP A CA 1
ATOM 2282 C C . ASP A 1 296 ? -1.069 3.595 16.191 1.00 95.25 296 ASP A C 1
ATOM 2284 O O . ASP A 1 296 ? -1.912 4.147 15.483 1.00 95.25 296 ASP A O 1
ATOM 2288 N N . ASP A 1 297 ? -0.620 4.124 17.330 1.00 93.56 297 ASP A N 1
ATOM 2289 C CA . ASP A 1 297 ? -1.007 5.434 17.863 1.00 93.56 297 ASP A CA 1
ATOM 2290 C C . ASP A 1 297 ? 0.139 6.457 17.844 1.00 93.56 297 ASP A C 1
ATOM 2292 O O . ASP A 1 297 ? 0.133 7.435 18.595 1.00 93.56 297 ASP A O 1
ATOM 2296 N N . THR A 1 298 ? 1.154 6.229 17.004 1.00 88.06 298 THR A N 1
ATOM 2297 C CA . THR A 1 298 ? 2.270 7.166 16.855 1.00 88.06 298 THR A CA 1
ATOM 2298 C C . THR A 1 298 ? 1.733 8.523 16.386 1.00 88.06 298 THR A C 1
ATOM 2300 O O . THR A 1 298 ? 1.051 8.626 15.368 1.00 88.06 298 THR A O 1
ATOM 2303 N N . ALA A 1 299 ? 2.037 9.586 17.129 1.00 79.38 299 ALA A N 1
ATOM 2304 C CA . ALA A 1 299 ? 1.592 10.933 16.788 1.00 79.38 299 ALA A CA 1
ATOM 2305 C C . ALA A 1 299 ? 2.402 11.526 15.621 1.00 79.38 299 ALA A C 1
ATOM 2307 O O . ALA A 1 299 ? 3.581 11.222 15.464 1.00 79.38 299 ALA A O 1
ATOM 2308 N N . ALA A 1 300 ? 1.776 12.433 14.861 1.00 74.00 300 ALA A N 1
ATOM 2309 C CA . ALA A 1 300 ? 2.420 13.250 13.822 1.00 74.00 300 ALA A CA 1
ATOM 2310 C C . ALA A 1 300 ? 3.168 12.464 12.723 1.00 74.00 300 ALA A C 1
ATOM 2312 O O . ALA A 1 300 ? 4.149 12.961 12.177 1.00 74.00 300 ALA A O 1
ATOM 2313 N N . GLN A 1 301 ? 2.700 11.261 12.381 1.00 75.19 301 GLN A N 1
ATOM 2314 C CA . GLN A 1 301 ? 3.313 10.468 11.316 1.00 75.19 301 GLN A CA 1
ATOM 2315 C C . GLN A 1 301 ? 3.045 11.044 9.932 1.00 75.19 301 GLN A C 1
ATOM 2317 O O . GLN A 1 301 ? 1.916 11.433 9.616 1.00 75.19 301 GLN A O 1
ATOM 2322 N N . SER A 1 302 ? 4.056 10.991 9.069 1.00 80.06 302 SER A N 1
ATOM 2323 C CA . SER A 1 302 ? 3.861 11.207 7.640 1.00 80.06 302 SER A CA 1
ATOM 2324 C C . SER A 1 302 ? 3.075 10.055 6.993 1.00 80.06 302 SER A C 1
ATOM 2326 O O . SER A 1 302 ? 3.053 8.913 7.468 1.00 80.06 302 SER A O 1
ATOM 2328 N N . ILE A 1 303 ? 2.450 10.324 5.843 1.00 82.94 303 ILE A N 1
ATOM 2329 C CA . ILE A 1 303 ? 1.740 9.286 5.079 1.00 82.94 303 ILE A CA 1
ATOM 2330 C C . ILE A 1 303 ? 2.680 8.171 4.587 1.00 82.94 303 ILE A C 1
ATOM 2332 O O . ILE A 1 303 ? 2.268 7.017 4.442 1.00 82.94 303 ILE A O 1
ATOM 2336 N N . LEU A 1 304 ? 3.953 8.506 4.360 1.00 76.56 304 LEU A N 1
ATOM 2337 C CA . LEU A 1 304 ? 4.991 7.565 3.946 1.00 76.56 304 LEU A CA 1
ATOM 2338 C C . LEU A 1 304 ? 5.337 6.590 5.076 1.00 76.56 304 LEU A C 1
ATOM 2340 O O . LEU A 1 304 ? 5.399 5.383 4.834 1.00 76.56 304 LEU A O 1
ATOM 2344 N N . GLU A 1 305 ? 5.462 7.075 6.314 1.00 82.50 305 GLU A N 1
ATOM 2345 C CA . GLU A 1 305 ? 5.661 6.216 7.486 1.00 82.50 305 GLU A CA 1
ATOM 2346 C C . GLU A 1 305 ? 4.489 5.254 7.696 1.00 82.50 305 GLU A C 1
ATOM 2348 O O . GLU A 1 305 ? 4.702 4.058 7.919 1.00 82.50 305 GLU A O 1
ATOM 2353 N N . ILE A 1 306 ? 3.249 5.756 7.598 1.00 88.50 306 ILE A N 1
ATOM 2354 C CA . ILE A 1 306 ? 2.040 4.924 7.694 1.00 88.50 306 ILE A CA 1
ATOM 2355 C C . ILE A 1 306 ? 2.100 3.817 6.642 1.00 88.50 306 ILE A C 1
ATOM 2357 O O . ILE A 1 306 ? 1.927 2.641 6.966 1.00 88.50 306 ILE A O 1
ATOM 2361 N N . LYS A 1 307 ? 2.431 4.164 5.393 1.00 86.69 307 LYS A N 1
ATOM 2362 C CA . LYS A 1 307 ? 2.576 3.200 4.300 1.00 86.69 307 LYS A CA 1
ATOM 2363 C C . LYS A 1 307 ? 3.661 2.155 4.580 1.00 86.69 307 LYS A C 1
ATOM 2365 O O . LYS A 1 307 ? 3.433 0.965 4.350 1.00 86.69 307 LYS A O 1
ATOM 2370 N N . ALA A 1 308 ? 4.822 2.555 5.096 1.00 83.44 308 ALA A N 1
ATOM 2371 C CA . ALA A 1 308 ? 5.918 1.640 5.416 1.00 83.44 308 ALA A CA 1
ATOM 2372 C C . ALA A 1 308 ? 5.526 0.639 6.518 1.00 83.44 308 ALA A C 1
ATOM 2374 O O . ALA A 1 308 ? 5.750 -0.571 6.391 1.00 83.44 308 ALA A O 1
ATOM 2375 N N . LYS A 1 309 ? 4.872 1.124 7.578 1.00 91.62 309 LYS A N 1
ATOM 2376 C CA . LYS A 1 309 ? 4.363 0.281 8.666 1.00 91.62 309 LYS A CA 1
ATOM 2377 C C . LYS A 1 309 ? 3.231 -0.634 8.198 1.00 91.62 309 LYS A C 1
ATOM 2379 O O . LYS A 1 309 ? 3.260 -1.827 8.502 1.00 91.62 309 LYS A O 1
ATOM 2384 N N . ALA A 1 310 ? 2.295 -0.121 7.401 1.00 92.56 310 ALA A N 1
ATOM 2385 C CA . ALA A 1 310 ? 1.222 -0.904 6.793 1.00 92.56 310 ALA A CA 1
ATOM 2386 C C . ALA A 1 310 ? 1.772 -2.027 5.904 1.00 92.56 310 ALA A C 1
ATOM 2388 O O . ALA A 1 310 ? 1.307 -3.162 5.995 1.00 92.56 310 ALA A O 1
ATOM 2389 N N . ARG A 1 311 ? 2.823 -1.763 5.116 1.00 90.06 311 ARG A N 1
ATOM 2390 C CA . ARG A 1 311 ? 3.516 -2.784 4.315 1.00 90.06 311 ARG A CA 1
ATOM 2391 C C . ARG A 1 311 ? 4.084 -3.901 5.185 1.00 90.06 311 ARG A C 1
ATOM 2393 O O . ARG A 1 311 ? 3.913 -5.080 4.874 1.00 90.06 311 ARG A O 1
ATOM 2400 N N . ARG A 1 312 ? 4.759 -3.534 6.281 1.00 89.69 312 ARG A N 1
ATOM 2401 C CA . ARG A 1 312 ? 5.334 -4.493 7.235 1.00 89.69 312 ARG A CA 1
ATOM 2402 C C . ARG A 1 312 ? 4.245 -5.358 7.869 1.00 89.69 312 ARG A C 1
ATOM 2404 O O . ARG A 1 312 ? 4.373 -6.579 7.839 1.00 89.69 312 ARG A O 1
ATOM 2411 N N . LEU A 1 313 ? 3.169 -4.741 8.362 1.00 93.69 313 LEU A N 1
ATOM 2412 C CA . LEU A 1 313 ? 2.027 -5.450 8.947 1.00 93.69 313 LEU A CA 1
ATOM 2413 C C . LEU A 1 313 ? 1.351 -6.370 7.925 1.00 93.69 313 LEU A C 1
ATOM 2415 O O . LEU A 1 313 ? 1.104 -7.532 8.226 1.00 93.69 313 LEU A O 1
ATOM 2419 N N . THR A 1 314 ? 1.121 -5.901 6.697 1.00 91.38 314 THR A N 1
ATOM 2420 C CA . THR A 1 314 ? 0.509 -6.706 5.625 1.00 91.38 314 THR A CA 1
ATOM 2421 C C . THR A 1 314 ? 1.354 -7.937 5.303 1.00 91.38 314 THR A C 1
ATOM 2423 O O . THR A 1 314 ? 0.818 -9.031 5.163 1.00 91.38 314 THR A O 1
ATOM 2426 N N . LYS A 1 315 ? 2.686 -7.800 5.267 1.00 87.94 315 LYS A N 1
ATOM 2427 C CA . LYS A 1 315 ? 3.598 -8.928 5.030 1.00 87.94 315 LYS A CA 1
ATOM 2428 C C . LYS A 1 315 ? 3.641 -9.924 6.195 1.00 87.94 315 LYS A C 1
ATOM 2430 O O . LYS A 1 315 ? 3.773 -11.118 5.954 1.00 87.94 315 LYS A O 1
ATOM 2435 N N . GLN A 1 316 ? 3.585 -9.444 7.436 1.00 92.56 316 GLN A N 1
ATOM 2436 C CA . GLN A 1 316 ? 3.709 -10.284 8.635 1.00 92.56 316 GLN A CA 1
ATOM 2437 C C . GLN A 1 316 ? 2.394 -10.962 9.030 1.00 92.56 316 GLN A C 1
ATOM 2439 O O . GLN A 1 316 ? 2.405 -12.107 9.468 1.00 92.56 316 GLN A O 1
ATOM 2444 N N . HIS A 1 317 ? 1.274 -10.258 8.869 1.00 94.25 317 HIS A N 1
ATOM 2445 C CA . HIS A 1 317 ? -0.027 -10.644 9.417 1.00 94.25 317 HIS A CA 1
ATOM 2446 C C . HIS A 1 317 ? -1.133 -10.741 8.363 1.00 94.25 317 HIS A C 1
ATOM 2448 O O . HIS A 1 317 ? -2.284 -10.962 8.722 1.00 94.25 317 HIS A O 1
ATOM 2454 N N . ASN A 1 318 ? -0.807 -10.589 7.071 1.00 94.50 318 ASN A N 1
ATOM 2455 C CA . ASN A 1 318 ? -1.768 -10.687 5.967 1.00 94.50 318 ASN A CA 1
ATOM 2456 C C . ASN A 1 318 ? -2.988 -9.765 6.165 1.00 94.50 318 ASN A C 1
ATOM 2458 O O . ASN A 1 318 ? -4.128 -10.197 5.997 1.00 94.50 318 ASN A O 1
ATOM 2462 N N . ILE A 1 319 ? -2.732 -8.508 6.555 1.00 97.88 319 ILE A N 1
ATOM 2463 C CA . ILE A 1 319 ? -3.755 -7.470 6.756 1.00 97.88 319 ILE A CA 1
ATOM 2464 C C . ILE A 1 319 ? -4.715 -7.426 5.567 1.00 97.88 319 ILE A C 1
ATOM 2466 O O . ILE A 1 319 ? -4.285 -7.458 4.415 1.00 97.88 319 ILE A O 1
ATOM 2470 N N . LYS A 1 320 ? -6.014 -7.361 5.865 1.00 97.88 320 LYS A N 1
ATOM 2471 C CA . LYS A 1 320 ? -7.115 -7.322 4.895 1.00 97.88 320 LYS A CA 1
ATOM 2472 C C . LYS A 1 320 ? -7.905 -6.024 4.933 1.00 97.88 320 LYS A C 1
ATOM 2474 O O . LYS A 1 320 ? -8.614 -5.743 3.980 1.00 97.88 320 LYS A O 1
ATOM 2479 N N . LEU A 1 321 ? -7.760 -5.224 5.983 1.00 98.44 321 LEU A N 1
ATOM 2480 C CA . LEU A 1 321 ? -8.369 -3.903 6.087 1.00 98.44 321 LEU A CA 1
ATOM 2481 C C . LEU A 1 321 ? -7.402 -2.947 6.778 1.00 98.44 321 LEU A C 1
ATOM 2483 O O . LEU A 1 321 ? -6.821 -3.281 7.810 1.00 98.44 321 LEU A O 1
ATOM 2487 N N . ILE A 1 322 ? -7.252 -1.747 6.227 1.00 98.25 322 ILE A N 1
ATOM 2488 C CA . ILE A 1 322 ? -6.489 -0.668 6.856 1.00 98.25 322 ILE A CA 1
ATOM 2489 C C . ILE A 1 322 ? -7.447 0.472 7.180 1.00 98.25 322 ILE A C 1
ATOM 2491 O O . ILE A 1 322 ? -8.226 0.886 6.328 1.00 98.25 322 ILE A O 1
ATOM 2495 N N . ILE A 1 323 ? -7.373 1.008 8.392 1.00 97.44 323 ILE A N 1
ATOM 2496 C CA . ILE A 1 323 ? -8.114 2.191 8.825 1.00 97.44 323 ILE A CA 1
ATOM 2497 C C . ILE A 1 323 ? -7.112 3.265 9.219 1.00 97.44 323 ILE A C 1
ATOM 2499 O O . ILE A 1 323 ? -6.193 3.003 9.990 1.00 97.44 323 ILE A O 1
ATOM 2503 N N . VAL A 1 324 ? -7.300 4.474 8.706 1.00 94.19 324 VAL A N 1
ATOM 2504 C CA . VAL A 1 324 ? -6.486 5.643 9.029 1.00 94.19 324 VAL A CA 1
ATOM 2505 C C . VAL A 1 324 ? -7.402 6.727 9.591 1.00 94.19 324 VAL A C 1
ATOM 2507 O O . VAL A 1 324 ? -8.187 7.333 8.858 1.00 94.19 324 VAL A O 1
ATOM 2510 N N . ASP A 1 325 ? -7.305 6.957 10.900 1.00 89.56 325 ASP A N 1
ATOM 2511 C CA . ASP A 1 325 ? -7.940 8.081 11.593 1.00 89.56 325 ASP A CA 1
ATOM 2512 C C . ASP A 1 325 ? -6.988 9.278 11.564 1.00 89.56 325 ASP A C 1
ATOM 2514 O O . ASP A 1 325 ? -6.224 9.515 12.506 1.00 89.56 325 ASP A O 1
ATOM 2518 N N . TYR A 1 326 ? -6.961 9.969 10.421 1.00 73.44 326 TYR A N 1
ATOM 2519 C CA . TYR A 1 326 ? -6.169 11.179 10.251 1.00 73.44 326 TYR A CA 1
ATOM 2520 C C . TYR A 1 326 ? -7.059 12.410 10.420 1.00 73.44 326 TYR A C 1
ATOM 2522 O O . TYR A 1 326 ? -7.832 12.802 9.543 1.00 73.44 326 TYR A O 1
ATOM 2530 N N . LEU A 1 327 ? -6.909 13.073 11.568 1.00 58.66 327 LEU A N 1
ATOM 2531 C CA . LEU A 1 327 ? -7.338 14.460 11.693 1.00 58.66 327 LEU A CA 1
ATOM 2532 C C . LEU A 1 327 ? -6.586 15.284 10.652 1.00 58.66 327 LEU A C 1
ATOM 2534 O O . LEU A 1 327 ? -5.436 15.020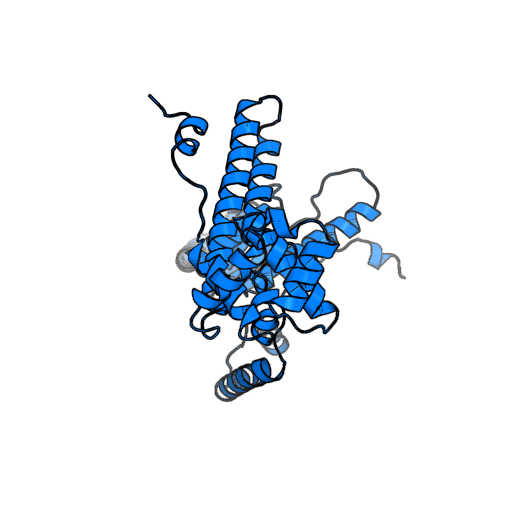 10.305 1.00 58.66 327 LEU A O 1
ATOM 2538 N N . GLN A 1 328 ? -7.236 16.364 10.252 1.00 57.47 328 GLN A N 1
ATOM 2539 C CA . GLN A 1 328 ? -6.695 17.524 9.555 1.00 57.47 328 GLN A CA 1
ATOM 2540 C C . GLN A 1 328 ? -5.581 18.247 10.358 1.00 57.47 328 GLN A C 1
ATOM 2542 O O . GLN A 1 328 ? -5.644 19.460 10.561 1.00 57.47 328 GLN A O 1
ATOM 2547 N N . LEU A 1 329 ? -4.593 17.517 10.876 1.00 45.34 329 LEU A N 1
ATOM 2548 C CA . LEU A 1 329 ? -3.486 17.996 11.696 1.00 45.34 329 LEU A CA 1
ATOM 2549 C C . LEU A 1 329 ? -2.219 18.118 10.854 1.00 45.34 329 LEU A C 1
ATOM 2551 O O . LEU A 1 329 ? -1.208 17.480 11.124 1.00 45.34 329 LEU A O 1
ATOM 2555 N N . VAL A 1 330 ? -2.257 19.028 9.887 1.00 37.62 330 VAL A N 1
ATOM 2556 C CA . VAL A 1 330 ? -1.044 19.745 9.501 1.00 37.62 330 VAL A CA 1
ATOM 2557 C C . VAL A 1 330 ? -1.169 21.131 10.109 1.00 37.62 330 VAL A C 1
ATOM 2559 O O . VAL A 1 330 ? -1.989 21.965 9.722 1.00 37.62 330 VAL A O 1
ATOM 2562 N N . LYS A 1 331 ? -0.418 21.336 11.193 1.00 35.66 331 LYS A N 1
ATOM 2563 C CA . LYS A 1 331 ? -0.231 22.653 11.796 1.00 35.66 331 LYS A CA 1
ATOM 2564 C C . LYS A 1 331 ? 0.653 23.469 10.857 1.00 35.66 331 LYS A C 1
ATOM 2566 O O . LYS A 1 331 ? 1.848 23.220 10.783 1.00 35.66 331 LYS A O 1
ATOM 2571 N N . GLY A 1 332 ? 0.092 24.500 10.238 1.00 36.81 332 GLY A N 1
ATOM 2572 C CA . GLY A 1 332 ? 0.880 25.520 9.557 1.00 36.81 332 GLY A CA 1
ATOM 2573 C C . GLY A 1 332 ? 0.001 26.657 9.070 1.00 36.81 332 GLY A C 1
ATOM 2574 O O . GLY A 1 332 ? -0.895 26.451 8.265 1.00 36.81 332 GLY A O 1
ATOM 2575 N N . ARG A 1 333 ? 0.232 27.866 9.585 1.00 41.03 333 ARG A N 1
ATOM 2576 C CA . ARG A 1 333 ? -0.320 29.109 9.037 1.00 41.03 333 ARG A CA 1
ATOM 2577 C C . ARG A 1 333 ? 0.248 29.318 7.628 1.00 41.03 333 ARG A C 1
ATOM 2579 O O . ARG A 1 333 ? 1.264 29.979 7.536 1.00 41.03 333 ARG A O 1
ATOM 2586 N N . HIS A 1 334 ? -0.364 28.786 6.577 1.00 43.53 334 HIS A N 1
ATOM 2587 C CA . HIS A 1 334 ? -0.130 29.209 5.190 1.00 43.53 334 HIS A CA 1
ATOM 2588 C C . HIS A 1 334 ? -1.378 28.913 4.347 1.00 43.53 334 HIS A C 1
ATOM 2590 O O . HIS A 1 334 ? -2.230 28.132 4.766 1.00 43.53 334 HIS A O 1
ATOM 2596 N N . ASP A 1 335 ? -1.512 29.639 3.240 1.00 52.69 335 ASP A N 1
ATOM 2597 C CA . ASP A 1 335 ? -2.711 29.854 2.422 1.00 52.69 335 ASP A CA 1
ATOM 2598 C C . ASP A 1 335 ? -3.616 28.632 2.194 1.00 52.69 335 ASP A C 1
ATOM 2600 O O . ASP A 1 335 ? -3.159 27.495 2.080 1.00 52.69 335 ASP A O 1
ATOM 2604 N N . ALA A 1 336 ? -4.929 28.880 2.104 1.00 55.47 336 ALA A N 1
ATOM 2605 C CA . ALA A 1 336 ? -5.961 27.854 1.927 1.00 55.47 336 ALA A CA 1
ATOM 2606 C C . ALA A 1 336 ? -5.699 26.910 0.733 1.00 55.47 336 ALA A C 1
ATOM 2608 O O . ALA A 1 336 ? -6.034 25.728 0.826 1.00 55.47 336 ALA A O 1
ATOM 2609 N N . ASP A 1 337 ? -5.031 27.400 -0.317 1.00 56.69 337 ASP A N 1
ATOM 2610 C CA . ASP A 1 337 ? -4.647 26.625 -1.504 1.00 56.69 337 ASP A CA 1
ATOM 2611 C C . ASP A 1 337 ? -3.703 25.454 -1.172 1.00 56.69 337 ASP A C 1
ATOM 2613 O O . ASP A 1 337 ? -3.879 24.346 -1.682 1.00 56.69 337 ASP A O 1
ATOM 2617 N N . ASN A 1 338 ? -2.759 25.635 -0.240 1.00 61.38 338 ASN A N 1
ATOM 2618 C CA . ASN A 1 338 ? -1.818 24.572 0.138 1.00 61.38 338 ASN A CA 1
ATOM 2619 C C . ASN A 1 338 ? -2.511 23.410 0.861 1.00 61.38 338 ASN A C 1
ATOM 2621 O O . ASN A 1 338 ? -2.076 22.263 0.765 1.00 61.38 338 ASN A O 1
ATOM 2625 N N . ARG A 1 339 ? -3.614 23.683 1.566 1.00 66.12 339 ARG A N 1
ATOM 2626 C CA . ARG A 1 339 ? -4.340 22.663 2.328 1.00 66.12 339 ARG A CA 1
ATOM 2627 C C . ARG A 1 339 ? -5.164 21.743 1.432 1.00 66.12 339 ARG A C 1
ATOM 2629 O O . ARG A 1 339 ? -5.256 20.548 1.706 1.00 66.12 339 ARG A O 1
ATOM 2636 N N . GLU A 1 340 ? -5.784 22.279 0.383 1.00 69.44 340 GLU A N 1
ATOM 2637 C CA . GLU A 1 340 ? -6.499 21.450 -0.595 1.00 69.44 340 GLU A CA 1
ATOM 2638 C C . GLU A 1 340 ? -5.530 20.532 -1.344 1.00 69.44 340 GLU A C 1
ATOM 2640 O O . GLU A 1 340 ? -5.804 19.339 -1.513 1.00 69.44 340 GLU A O 1
ATOM 2645 N N . GLN A 1 341 ? -4.363 21.067 -1.713 1.00 68.81 341 GLN A N 1
ATOM 2646 C CA . GLN A 1 341 ? -3.306 20.306 -2.368 1.00 68.81 341 GLN A CA 1
ATOM 2647 C C . GLN A 1 341 ? -2.774 19.179 -1.472 1.00 68.81 341 GLN A C 1
ATOM 2649 O O . GLN A 1 341 ? -2.694 18.031 -1.909 1.00 68.81 341 GLN A O 1
ATOM 2654 N N . GLU A 1 342 ? -2.531 19.464 -0.195 1.00 71.19 342 GLU A N 1
ATOM 2655 C CA . GLU A 1 342 ? -2.094 18.471 0.785 1.00 71.19 342 GLU A CA 1
ATOM 2656 C C . GLU A 1 342 ? -3.118 17.340 0.986 1.00 71.19 342 GLU A C 1
ATOM 2658 O O . GLU A 1 342 ? -2.766 16.159 0.964 1.00 71.19 342 GLU A O 1
ATOM 2663 N N . ILE A 1 343 ? -4.409 17.668 1.111 1.00 77.31 343 ILE A N 1
ATOM 2664 C CA . ILE A 1 343 ? -5.474 16.657 1.222 1.00 77.31 343 ILE A CA 1
ATOM 2665 C C . ILE A 1 343 ? -5.546 15.798 -0.045 1.00 77.31 343 ILE A C 1
ATOM 2667 O O . ILE A 1 343 ? -5.747 14.579 0.037 1.00 77.31 343 ILE A O 1
ATOM 2671 N N . SER A 1 344 ? -5.380 16.415 -1.216 1.00 78.81 344 SER A N 1
ATOM 2672 C CA . SER A 1 344 ? -5.326 15.704 -2.491 1.00 78.81 344 SER A CA 1
ATOM 2673 C C . SER A 1 344 ? -4.141 14.731 -2.533 1.00 78.81 344 SER A C 1
ATOM 2675 O O . SER A 1 344 ? -4.312 13.575 -2.924 1.00 78.81 344 SER A O 1
ATOM 2677 N N . ASP A 1 345 ? -2.959 15.145 -2.082 1.00 78.38 345 ASP A N 1
ATOM 2678 C CA . ASP A 1 345 ? -1.759 14.304 -2.081 1.00 78.38 345 ASP A CA 1
ATOM 2679 C C . ASP A 1 345 ? -1.844 13.152 -1.073 1.00 78.38 345 ASP A C 1
ATOM 2681 O O . ASP A 1 345 ? -1.480 12.015 -1.398 1.00 78.38 345 ASP A O 1
ATOM 2685 N N . ILE A 1 346 ? -2.431 13.391 0.104 1.00 82.56 346 ILE A N 1
ATOM 2686 C CA . ILE A 1 346 ? -2.744 12.335 1.078 1.00 82.56 346 ILE A CA 1
ATOM 2687 C C . ILE A 1 346 ? -3.725 11.329 0.470 1.00 82.56 346 ILE A C 1
ATOM 2689 O O . ILE A 1 346 ? -3.487 10.122 0.518 1.00 82.56 346 ILE A O 1
ATOM 2693 N N . SER A 1 347 ? -4.803 11.805 -0.157 1.00 86.38 347 SER A N 1
ATOM 2694 C CA . SER A 1 347 ? -5.824 10.938 -0.761 1.00 86.38 347 SER A CA 1
ATOM 2695 C C . SER A 1 347 ? -5.244 10.083 -1.894 1.00 86.38 347 SER A C 1
ATOM 2697 O O . SER A 1 347 ? -5.507 8.880 -1.965 1.00 86.38 347 SER A O 1
ATOM 2699 N N . ARG A 1 348 ? -4.393 10.666 -2.752 1.00 85.50 348 ARG A N 1
ATOM 2700 C CA . ARG A 1 348 ? -3.659 9.928 -3.797 1.00 85.50 348 ARG A CA 1
ATOM 2701 C C . ARG A 1 348 ? -2.738 8.874 -3.194 1.00 85.50 348 ARG A C 1
ATOM 2703 O O . ARG A 1 348 ? -2.729 7.739 -3.668 1.00 85.50 348 ARG A O 1
ATOM 2710 N N . SER A 1 349 ? -2.007 9.225 -2.138 1.00 85.38 349 SER A N 1
ATOM 2711 C CA . SER A 1 349 ? -1.087 8.316 -1.448 1.00 85.38 349 SER A CA 1
ATOM 2712 C C . SER A 1 349 ? -1.821 7.138 -0.805 1.00 85.38 349 SER A C 1
ATOM 2714 O O . SER A 1 349 ? -1.400 5.992 -0.966 1.00 85.38 349 SER A O 1
ATOM 2716 N N . LEU A 1 350 ? -2.964 7.388 -0.158 1.00 91.62 350 LEU A N 1
ATOM 2717 C CA . LEU A 1 350 ? -3.825 6.347 0.408 1.00 91.62 350 LEU A CA 1
ATOM 2718 C C . LEU A 1 350 ? -4.429 5.444 -0.676 1.00 91.62 350 LEU A C 1
ATOM 2720 O O . LEU A 1 350 ? -4.424 4.224 -0.520 1.00 91.62 350 LEU A O 1
ATOM 2724 N N . LYS A 1 351 ? -4.891 5.997 -1.808 1.00 93.25 351 LYS A N 1
ATOM 2725 C CA . LYS A 1 351 ? -5.391 5.177 -2.929 1.00 93.25 351 LYS A CA 1
ATOM 2726 C C . LYS A 1 351 ? -4.276 4.347 -3.569 1.00 93.25 351 LYS A C 1
ATOM 2728 O O . LYS A 1 351 ? -4.511 3.198 -3.937 1.00 93.25 351 LYS A O 1
ATOM 2733 N N . ALA A 1 352 ? -3.070 4.900 -3.694 1.00 86.69 352 ALA A N 1
ATOM 2734 C CA . ALA A 1 352 ? -1.907 4.159 -4.174 1.00 86.69 352 ALA A CA 1
ATOM 2735 C C . ALA A 1 352 ? -1.551 3.010 -3.219 1.00 86.69 352 ALA A C 1
ATOM 2737 O O . ALA A 1 352 ? -1.297 1.901 -3.677 1.00 86.69 352 ALA A O 1
ATOM 2738 N N . MET A 1 353 ? -1.604 3.251 -1.906 1.00 90.31 353 MET A N 1
ATOM 2739 C CA . MET A 1 353 ? -1.408 2.226 -0.881 1.00 90.31 353 MET A CA 1
ATOM 2740 C C . MET A 1 353 ? -2.458 1.109 -0.969 1.00 90.31 353 MET A C 1
ATOM 2742 O O . MET A 1 353 ? -2.088 -0.063 -0.957 1.00 90.31 353 MET A O 1
ATOM 2746 N N . ALA A 1 354 ? -3.741 1.458 -1.121 1.00 95.19 354 ALA A N 1
ATOM 2747 C CA . ALA A 1 354 ? -4.823 0.487 -1.293 1.00 95.19 354 ALA A CA 1
ATOM 2748 C C . ALA A 1 354 ? -4.557 -0.445 -2.486 1.00 95.19 354 ALA A C 1
ATOM 2750 O O . ALA A 1 354 ? -4.628 -1.666 -2.347 1.00 95.19 354 ALA A O 1
ATOM 2751 N N . LYS A 1 355 ? -4.187 0.128 -3.642 1.00 90.94 355 LYS A N 1
ATOM 2752 C CA . LYS A 1 355 ? -3.844 -0.624 -4.861 1.00 90.94 355 LYS A CA 1
ATOM 2753 C C . LYS A 1 355 ? -2.589 -1.483 -4.703 1.00 90.94 355 LYS A C 1
ATOM 2755 O O . LYS A 1 355 ? -2.581 -2.626 -5.138 1.00 90.94 355 LYS A O 1
ATOM 2760 N N . GLU A 1 356 ? -1.530 -0.940 -4.104 1.00 87.38 356 GLU A N 1
ATOM 2761 C CA . GLU A 1 356 ? -0.252 -1.644 -3.938 1.00 87.38 356 GLU A CA 1
ATOM 2762 C C . GLU A 1 356 ? -0.394 -2.877 -3.043 1.00 87.38 356 GLU A C 1
ATOM 2764 O O . GLU A 1 356 ? 0.180 -3.924 -3.332 1.00 87.38 356 GLU A O 1
ATOM 2769 N N . PHE A 1 357 ? -1.160 -2.756 -1.959 1.00 90.62 357 PHE A N 1
ATOM 2770 C CA . PHE A 1 357 ? -1.353 -3.848 -1.004 1.00 90.62 357 PHE A CA 1
ATOM 2771 C C . PHE A 1 357 ? -2.563 -4.723 -1.335 1.00 90.62 357 PHE A C 1
ATOM 2773 O O . PHE A 1 357 ? -2.731 -5.769 -0.715 1.00 90.62 357 PHE A O 1
ATOM 2780 N N . ASN A 1 358 ? -3.371 -4.326 -2.322 1.00 92.31 358 ASN A N 1
ATOM 2781 C CA . ASN A 1 358 ? -4.623 -4.972 -2.702 1.00 92.31 358 ASN A CA 1
ATOM 2782 C C . ASN A 1 358 ? -5.562 -5.193 -1.500 1.00 92.31 358 ASN A C 1
ATOM 2784 O O . ASN A 1 358 ? -6.053 -6.296 -1.262 1.00 92.31 358 ASN A O 1
ATOM 2788 N N . VAL A 1 359 ? -5.790 -4.131 -0.723 1.00 97.00 359 VAL A N 1
ATOM 2789 C CA . VAL A 1 359 ? -6.684 -4.127 0.449 1.00 97.00 359 VAL A CA 1
ATOM 2790 C C . VAL A 1 359 ? -7.550 -2.867 0.459 1.00 97.00 359 VAL A C 1
ATOM 2792 O O . VAL A 1 359 ? -7.087 -1.826 -0.015 1.00 97.00 359 VAL A O 1
ATOM 2795 N N . PRO A 1 360 ? -8.785 -2.920 0.990 1.00 98.06 360 PRO A N 1
ATOM 2796 C CA . PRO A 1 360 ? -9.548 -1.719 1.300 1.00 98.06 360 PRO A CA 1
ATOM 2797 C C . PRO A 1 360 ? -8.824 -0.852 2.338 1.00 98.06 360 PRO A C 1
ATOM 2799 O O . PRO A 1 360 ? -8.325 -1.342 3.358 1.00 98.06 360 PRO A O 1
ATOM 2802 N N . VAL A 1 361 ? -8.817 0.458 2.098 1.00 97.81 361 VAL A N 1
ATOM 2803 C CA . VAL A 1 361 ? -8.320 1.473 3.034 1.00 97.81 361 VAL A CA 1
ATOM 2804 C C . VAL A 1 361 ? -9.467 2.405 3.412 1.00 97.81 361 VAL A C 1
ATOM 2806 O O . VAL A 1 361 ? -10.007 3.097 2.554 1.00 97.81 361 VAL A O 1
ATOM 2809 N N . ILE A 1 362 ? -9.825 2.449 4.695 1.00 97.12 362 ILE A N 1
ATOM 2810 C CA . ILE A 1 362 ? -10.772 3.412 5.257 1.00 97.12 362 ILE A CA 1
ATOM 2811 C C . ILE A 1 362 ? -10.012 4.643 5.746 1.00 97.12 362 ILE A C 1
ATOM 2813 O O . ILE A 1 362 ? -9.154 4.561 6.619 1.00 97.12 362 ILE A O 1
ATOM 2817 N N . ALA A 1 363 ? -10.385 5.796 5.216 1.00 94.06 363 ALA A N 1
ATOM 2818 C CA . ALA A 1 363 ? -9.903 7.116 5.577 1.00 94.06 363 ALA A CA 1
ATOM 2819 C C . ALA A 1 363 ? -10.985 7.860 6.369 1.00 94.06 363 ALA A C 1
ATOM 2821 O O . ALA A 1 363 ? -12.087 8.075 5.854 1.00 94.06 363 ALA A O 1
ATOM 2822 N N . LEU A 1 364 ? -10.695 8.275 7.604 1.00 92.25 364 LEU A N 1
ATOM 2823 C CA . LEU A 1 364 ? -11.600 9.150 8.349 1.00 92.25 364 LEU A CA 1
ATOM 2824 C C . LEU A 1 364 ? -11.332 10.609 7.996 1.00 92.25 364 LEU A C 1
ATOM 2826 O O . LEU A 1 364 ? -10.208 11.083 8.083 1.00 92.25 364 LEU A O 1
ATOM 2830 N N . ALA A 1 365 ? -12.385 11.324 7.599 1.00 88.06 365 ALA A N 1
ATOM 2831 C CA . ALA A 1 365 ? -12.298 12.721 7.194 1.00 88.06 365 ALA A CA 1
ATOM 2832 C C . ALA A 1 365 ? -13.236 13.607 8.023 1.00 88.06 365 ALA A C 1
ATOM 2834 O O . ALA A 1 365 ? -14.370 13.247 8.352 1.00 88.06 365 ALA A O 1
ATOM 2835 N N . GLN A 1 366 ? -12.790 14.819 8.349 1.00 82.50 366 GLN A N 1
ATOM 2836 C CA . GLN A 1 366 ? -13.626 15.810 9.021 1.00 82.50 366 GLN A CA 1
ATOM 2837 C C . GLN A 1 366 ? -14.205 16.818 8.022 1.00 82.50 366 GLN A C 1
ATOM 2839 O O . GLN A 1 366 ? -13.471 17.445 7.263 1.00 82.50 366 GLN A O 1
ATOM 2844 N N . LEU A 1 367 ? -15.527 17.008 8.051 1.00 79.25 367 LEU A N 1
ATOM 2845 C CA . LEU A 1 367 ? -16.207 17.997 7.207 1.00 79.25 367 LEU A CA 1
ATOM 2846 C C . LEU A 1 367 ? -16.015 19.426 7.741 1.00 79.25 367 LEU A C 1
ATOM 2848 O O . LEU A 1 367 ? -15.980 19.648 8.956 1.00 79.25 367 LEU A O 1
ATOM 2852 N N . SER A 1 368 ? -15.925 20.398 6.829 1.00 68.81 368 SER A N 1
ATOM 2853 C CA . SER A 1 368 ? -15.925 21.826 7.167 1.00 68.81 368 SER A CA 1
ATOM 2854 C C . SER A 1 368 ? -17.329 22.298 7.583 1.00 68.81 368 SER A C 1
ATOM 2856 O O . SER A 1 368 ? -18.334 21.661 7.274 1.00 68.81 368 SER A O 1
ATOM 2858 N N . ARG A 1 369 ? -17.415 23.433 8.292 1.00 61.28 369 ARG A N 1
ATOM 2859 C CA . ARG A 1 369 ? -18.694 24.027 8.747 1.00 61.28 369 ARG A CA 1
ATOM 2860 C C . ARG A 1 369 ? -19.444 24.818 7.657 1.00 61.28 369 ARG A C 1
ATOM 2862 O O . ARG A 1 369 ? -20.474 25.411 7.939 1.00 61.28 369 ARG A O 1
ATOM 2869 N N . MET A 1 370 ? -18.938 24.866 6.422 1.00 53.34 370 MET A N 1
ATOM 2870 C CA . MET A 1 370 ? -19.528 25.666 5.335 1.00 53.34 370 MET A CA 1
ATOM 2871 C C . MET A 1 370 ? -20.922 25.242 4.819 1.00 53.34 370 MET A C 1
ATOM 2873 O O . MET A 1 370 ? -21.628 26.131 4.343 1.00 53.34 370 MET A O 1
ATOM 2877 N N . PRO A 1 371 ? -21.373 23.973 4.907 1.00 51.81 371 PRO A N 1
ATOM 2878 C CA . PRO A 1 371 ? -22.688 23.574 4.390 1.00 51.81 371 PRO A CA 1
ATOM 2879 C C . PRO A 1 371 ? -23.893 24.262 5.058 1.00 51.81 371 PRO A C 1
ATOM 2881 O O . PRO A 1 371 ? -24.968 24.270 4.476 1.00 51.81 371 PRO A O 1
ATOM 2884 N N . GLU A 1 372 ? -23.721 24.867 6.238 1.00 49.59 372 GLU A N 1
ATOM 2885 C CA . GLU A 1 372 ? -24.784 25.548 7.003 1.00 49.59 372 GLU A CA 1
ATOM 2886 C C . GLU A 1 372 ? -25.029 27.008 6.565 1.00 49.59 372 GLU A C 1
ATOM 2888 O O . GLU A 1 372 ? -25.915 27.666 7.093 1.00 49.59 372 GLU A O 1
ATOM 2893 N N . ARG A 1 373 ? -24.260 27.546 5.605 1.00 47.06 373 ARG A N 1
ATOM 2894 C CA . ARG A 1 373 ? -24.459 28.911 5.064 1.00 47.06 373 ARG A CA 1
ATOM 2895 C C . ARG A 1 373 ? -25.387 28.979 3.845 1.00 47.06 373 ARG A C 1
ATOM 2897 O O . ARG A 1 373 ? -25.487 30.036 3.229 1.00 47.06 373 ARG A O 1
ATOM 2904 N N . ARG A 1 374 ? -26.010 27.865 3.460 1.00 44.84 374 ARG A N 1
ATOM 2905 C CA . ARG A 1 374 ? -26.996 27.814 2.375 1.00 44.84 374 ARG A CA 1
ATOM 2906 C C . ARG A 1 374 ? -28.378 27.513 2.956 1.00 44.84 374 ARG A C 1
ATOM 2908 O O . ARG A 1 374 ? -28.864 26.399 2.809 1.00 44.84 374 ARG A O 1
ATOM 2915 N N . GLU A 1 375 ? -28.963 28.514 3.605 1.00 35.88 375 GLU A N 1
ATOM 2916 C CA . GLU A 1 375 ? -30.415 28.699 3.738 1.00 35.88 375 GLU A CA 1
ATOM 2917 C C . GLU A 1 375 ? -30.765 30.116 3.289 1.00 35.88 375 GLU A C 1
ATOM 2919 O O . GLU A 1 375 ? -30.006 31.047 3.656 1.00 35.88 375 GLU A O 1
#

pLDDT: mean 84.13, std 14.33, range [35.66, 98.44]

Foldseek 3Di:
DPQDPVNVVVPDDQQADVLLLLQLLLQCQVPVVLLVVQPLQADLQQLLHPDPLSSLLSNLSVVCVVVVHRDHLVSSLVSCVVVVCQVVNPHSVVSVVSNVSHPHNPCNNVSSNSSSVSSLSNQVSVLVVVLVVVVVVDDDDPVVSVVSSVVSVVVSVCSVPRPPDDDVVVVVVVVVVVVVVVVVDPPQQQAQDQLPVVVCVVCSYQFFLDEAEDEDAPPPCLLVSVLSSQLNSQLVVAAEEEEAQPDDPVLSVLSQLCVQLVHDSVCVVVVVDDPVSVVSSVVSCVSVVNGNYHYDHDHPDDLVVVLVVVVVCCVPPVHAEYEYADDLPPDDPDDPVVSVVVVVVSSVSQSVSSNVSRHYYYYYYYDDPPVVVPD

Secondary structure (DSSP, 8-state):
----HHHHHTTSPPS--HHHHHHHHHHHHH-TTHHHHHTTTS-TT-TT-SSHHHHHHHHHHHHHHHTT---SHHHHHHHHHHTT-TGGGTHHHHHHHHHHT---STTHHHHHHHHHHHHHHHHHHHHHHHHHHHHHH--S-HHHHHHHHHHHHHHHHHTT-------HHHHHHHHHHHHHHHHTSTT--SSB--S-HHHHHHHTSB-TT-EEEEEE-TTSSHHHHHHHHHHHHHHTT--EEEEESSS-HHHHHHHHHHHHHT--HHHHHHT---TTHHHHHHHHHHHHHHS-EEEE--TT--HHHHHHHHHHHHHHH---EEEEE--S-------HHHHHHHHHHHHHHHHHHHHHHTS-EEEEEEPPSGGGG--